Protein AF-A0A354B1R5-F1 (afdb_monomer)

Foldseek 3Di:
DDDDDDDDDDDDDDDDDDDDDDDPPPPPPDDDDLPQDDDQQQDDPCSVVVNVVSVVVHPAQDEADAQGKDKDHFDHQLDLWAFPSHFDDAFWKKKKAKFFWKDQQPDIDGLQAADDPVFQCQWLNRPGHFFHKWKDQPSDSPRIDGARRIDIDTHHNDQPPDDTRTITIYGRHHPPRSNSIGADDVVRGDDMMMMMHTHD

Structure (mmCIF, N/CA/C/O backbone):
data_AF-A0A354B1R5-F1
#
_entry.id   AF-A0A354B1R5-F1
#
loop_
_atom_site.group_PDB
_atom_site.id
_atom_site.type_symbol
_atom_site.label_atom_id
_atom_site.label_alt_id
_atom_site.label_comp_id
_atom_site.label_asym_id
_atom_site.label_entity_id
_atom_site.label_seq_id
_atom_site.pdbx_PDB_ins_code
_atom_site.Cartn_x
_atom_site.Cartn_y
_atom_site.Cartn_z
_atom_site.occupancy
_atom_site.B_iso_or_equiv
_atom_site.auth_seq_id
_atom_site.auth_comp_id
_atom_site.auth_asym_id
_atom_site.auth_atom_id
_atom_site.pdbx_PDB_model_num
ATOM 1 N N . MET A 1 1 ? 30.656 -43.384 37.352 1.00 45.44 1 MET A N 1
ATOM 2 C CA . MET A 1 1 ? 29.826 -43.384 36.129 1.00 45.44 1 MET A CA 1
ATOM 3 C C . MET A 1 1 ? 28.632 -44.281 36.407 1.00 45.44 1 MET A C 1
ATOM 5 O O . MET A 1 1 ? 28.817 -45.482 36.523 1.00 45.44 1 MET A O 1
ATOM 9 N N . ILE A 1 2 ? 27.465 -43.697 36.685 1.00 41.47 2 ILE A N 1
ATOM 10 C CA . ILE A 1 2 ? 26.268 -44.431 37.124 1.00 41.47 2 ILE A CA 1
ATOM 11 C C . ILE A 1 2 ? 25.322 -44.524 35.928 1.00 41.47 2 ILE A C 1
ATOM 13 O O . ILE A 1 2 ? 24.889 -43.501 35.404 1.00 41.47 2 ILE A O 1
ATOM 17 N N . ILE A 1 3 ? 25.058 -45.752 35.484 1.00 40.06 3 ILE A N 1
ATOM 18 C CA . ILE A 1 3 ? 24.098 -46.090 34.431 1.00 40.06 3 ILE A CA 1
ATOM 19 C C . ILE A 1 3 ? 22.800 -46.476 35.141 1.00 40.06 3 ILE A C 1
ATOM 21 O O . ILE A 1 3 ? 22.783 -47.448 35.893 1.00 40.06 3 ILE A O 1
ATOM 25 N N . ILE A 1 4 ? 21.731 -45.705 34.934 1.00 50.94 4 ILE A N 1
ATOM 26 C CA . ILE A 1 4 ? 20.397 -46.025 35.452 1.00 50.94 4 ILE A CA 1
ATOM 27 C C . ILE A 1 4 ? 19.612 -46.689 34.323 1.00 50.94 4 ILE A C 1
ATOM 29 O O . ILE A 1 4 ? 19.406 -46.103 33.263 1.00 50.94 4 ILE A O 1
ATOM 33 N N . ASN A 1 5 ? 19.215 -47.934 34.568 1.00 42.72 5 ASN A N 1
ATOM 34 C CA . ASN A 1 5 ? 18.453 -48.785 33.668 1.00 42.72 5 ASN A CA 1
ATOM 35 C C . ASN A 1 5 ? 16.981 -48.717 34.101 1.00 42.72 5 ASN A C 1
ATOM 37 O O . ASN A 1 5 ? 16.673 -49.078 35.236 1.00 42.72 5 ASN A O 1
ATOM 41 N N . VAL A 1 6 ? 16.082 -48.236 33.238 1.00 50.94 6 VAL A N 1
ATOM 42 C CA . VAL A 1 6 ? 14.635 -48.271 33.498 1.00 50.94 6 VAL A CA 1
ATOM 43 C C . VAL A 1 6 ? 13.899 -48.679 32.227 1.00 50.94 6 VAL A C 1
ATOM 45 O O . VAL A 1 6 ? 13.948 -47.991 31.212 1.00 50.94 6 VAL A O 1
ATOM 48 N N . ALA A 1 7 ? 13.194 -49.798 32.315 1.00 42.56 7 ALA A N 1
ATOM 49 C CA . ALA A 1 7 ? 12.131 -50.240 31.421 1.00 42.56 7 ALA A CA 1
ATOM 50 C C . ALA A 1 7 ? 11.204 -51.163 32.240 1.00 42.56 7 ALA A C 1
ATOM 52 O O . ALA A 1 7 ? 11.644 -51.654 33.283 1.00 42.56 7 ALA A O 1
ATOM 53 N N . PRO A 1 8 ? 10.000 -51.539 31.771 1.00 57.38 8 PRO A N 1
ATOM 54 C CA . PRO A 1 8 ? 9.093 -50.898 30.813 1.00 57.38 8 PRO A CA 1
ATOM 55 C C . PRO A 1 8 ? 7.672 -50.735 31.413 1.00 57.38 8 PRO A C 1
ATOM 57 O O . PRO A 1 8 ? 7.362 -51.285 32.466 1.00 57.38 8 PRO A O 1
ATOM 60 N N . SER A 1 9 ? 6.755 -50.052 30.723 1.00 51.62 9 SER A N 1
ATOM 61 C CA . SER A 1 9 ? 5.325 -50.333 30.916 1.00 51.62 9 SER A CA 1
ATOM 62 C C . SER A 1 9 ? 4.540 -50.105 29.630 1.00 51.62 9 SER A C 1
ATOM 64 O O . SER A 1 9 ? 4.574 -49.029 29.036 1.00 51.62 9 SER A O 1
ATOM 66 N N . ILE A 1 10 ? 3.882 -51.177 29.198 1.00 48.03 10 ILE A N 1
ATOM 67 C CA . ILE A 1 10 ? 2.995 -51.277 28.043 1.00 48.03 10 ILE A CA 1
ATOM 68 C C . ILE A 1 10 ? 1.573 -51.033 28.550 1.00 48.03 10 ILE A C 1
ATOM 70 O O . ILE A 1 10 ? 1.133 -51.708 29.478 1.00 48.03 10 ILE A O 1
ATOM 74 N N . ALA A 1 11 ? 0.831 -50.146 27.891 1.00 51.12 11 ALA A N 1
ATOM 75 C CA . ALA A 1 11 ? -0.625 -50.119 27.965 1.00 51.12 11 ALA A CA 1
ATOM 76 C C . ALA A 1 11 ? -1.198 -50.012 26.547 1.00 51.12 11 ALA A C 1
ATOM 78 O O . ALA A 1 11 ? -0.839 -49.123 25.776 1.00 51.12 11 ALA A O 1
ATOM 79 N N . MET A 1 12 ? -2.053 -50.976 26.207 1.00 49.88 12 MET A N 1
ATOM 80 C CA . MET A 1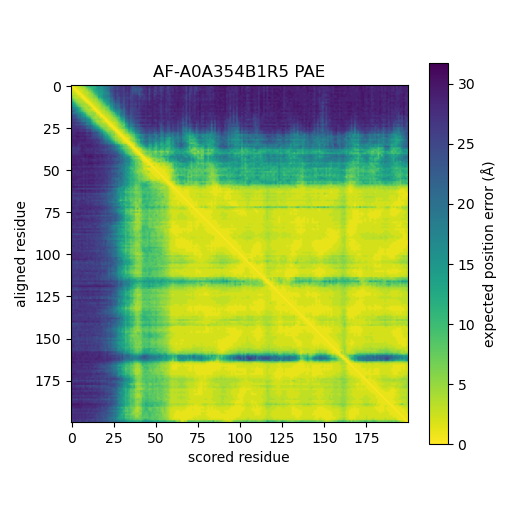 12 ? -2.853 -51.019 24.987 1.00 49.88 12 MET A CA 1
ATOM 81 C C . MET A 1 12 ? -4.150 -50.204 25.127 1.00 49.88 12 MET A C 1
ATOM 83 O O . MET A 1 12 ? -4.648 -50.017 26.233 1.00 49.88 12 MET A O 1
ATOM 87 N N . ALA A 1 13 ? -4.733 -49.918 23.954 1.00 39.00 13 ALA A N 1
ATOM 88 C CA . ALA A 1 13 ? -6.162 -49.765 23.636 1.00 39.00 13 ALA A CA 1
ATOM 89 C C . ALA A 1 13 ? -6.708 -48.336 23.446 1.00 39.00 13 ALA A C 1
ATOM 91 O O . ALA A 1 13 ? -6.900 -47.589 24.397 1.00 39.00 13 ALA A O 1
ATOM 92 N N . ALA A 1 14 ? -7.046 -48.007 22.190 1.00 45.31 14 ALA A N 1
ATOM 93 C CA . ALA A 1 14 ? -8.423 -47.872 21.670 1.00 45.31 14 ALA A CA 1
ATOM 94 C C . ALA A 1 14 ? -8.433 -47.025 20.371 1.00 45.31 14 ALA A C 1
ATOM 96 O O . ALA A 1 14 ? -7.665 -46.067 20.270 1.00 45.31 14 ALA A O 1
ATOM 97 N N . PRO A 1 15 ? -9.289 -47.330 19.375 1.00 54.75 15 PRO A N 1
ATOM 98 C CA . PRO A 1 15 ? -9.432 -46.517 18.174 1.00 54.75 15 PRO A CA 1
ATOM 99 C C . PRO A 1 15 ? -10.472 -45.412 18.400 1.00 54.75 15 PRO A C 1
ATOM 101 O O . PRO A 1 15 ? -11.592 -45.682 18.831 1.00 54.75 15 PRO A O 1
ATOM 104 N N . LEU A 1 16 ? -10.130 -44.171 18.059 1.00 43.41 16 LEU A N 1
ATOM 105 C CA . LEU A 1 16 ? -11.082 -43.063 17.996 1.00 43.41 16 LEU A CA 1
ATOM 106 C C . LEU A 1 16 ? -11.322 -42.691 16.532 1.00 43.41 16 LEU A C 1
ATOM 108 O O . LEU A 1 16 ? -10.512 -42.027 15.892 1.00 43.41 16 LEU A O 1
ATOM 112 N N . SER A 1 17 ? -12.465 -43.145 16.015 1.00 49.03 17 SER A N 1
ATOM 113 C CA . SER A 1 17 ? -13.153 -42.480 14.909 1.00 49.03 17 SER A CA 1
ATOM 114 C C . SER A 1 17 ? -13.728 -41.162 15.418 1.00 49.03 17 SER A C 1
ATOM 116 O O . SER A 1 17 ? -14.499 -41.164 16.376 1.00 49.03 17 SER A O 1
ATOM 118 N N . ALA A 1 18 ? -13.404 -40.052 14.758 1.00 42.25 18 ALA A N 1
ATOM 119 C CA . ALA A 1 18 ? -14.118 -38.792 14.922 1.00 42.25 18 ALA A CA 1
ATOM 120 C C . ALA A 1 18 ? -14.108 -37.994 13.608 1.00 42.25 18 ALA A C 1
ATOM 122 O O . ALA A 1 18 ? -13.115 -37.388 13.224 1.00 42.25 18 ALA A O 1
ATOM 123 N N . MET A 1 19 ? -15.249 -38.080 12.926 1.00 39.03 19 MET A N 1
ATOM 124 C CA . MET A 1 19 ? -15.981 -37.010 12.240 1.00 39.03 19 MET A CA 1
ATOM 125 C C . MET A 1 19 ? -15.195 -35.987 11.406 1.00 39.03 19 MET A C 1
ATOM 127 O O . MET A 1 19 ? -14.646 -35.011 11.910 1.00 39.03 19 MET A O 1
ATOM 131 N N . ALA A 1 20 ? -15.300 -36.149 10.085 1.00 43.88 20 ALA A N 1
ATOM 132 C CA . ALA A 1 20 ? -15.140 -35.064 9.129 1.00 43.88 20 ALA A CA 1
ATOM 133 C C . ALA A 1 20 ? -16.302 -34.064 9.286 1.00 43.88 20 ALA A C 1
ATOM 135 O O . ALA A 1 20 ? -17.468 -34.428 9.122 1.00 43.88 20 ALA A O 1
ATOM 136 N N . ALA A 1 21 ? -15.981 -32.811 9.599 1.00 45.28 21 ALA A N 1
ATOM 137 C CA . ALA A 1 21 ? -16.915 -31.695 9.508 1.00 45.28 21 ALA A CA 1
ATOM 138 C C . ALA A 1 21 ? -16.978 -31.183 8.055 1.00 45.28 21 ALA A C 1
ATOM 140 O O . ALA A 1 21 ? -15.933 -31.090 7.404 1.00 45.28 21 ALA A O 1
ATOM 141 N N . PRO A 1 22 ? -18.159 -30.819 7.527 1.00 46.53 22 PRO A N 1
ATOM 142 C CA . PRO A 1 22 ? -18.253 -30.154 6.238 1.00 46.53 22 PRO A CA 1
ATOM 143 C C . PRO A 1 22 ? -17.828 -28.687 6.378 1.00 46.53 22 PRO A C 1
ATOM 145 O O . PRO A 1 22 ? -18.405 -27.926 7.154 1.00 46.53 22 PRO A O 1
ATOM 148 N N . LEU A 1 23 ? -16.820 -28.287 5.600 1.00 41.41 23 LEU A N 1
ATOM 149 C CA . LEU A 1 23 ? -16.524 -26.886 5.313 1.00 41.41 23 LEU A CA 1
ATOM 150 C C . LEU A 1 23 ? -17.708 -26.306 4.528 1.00 41.41 23 LEU A C 1
ATOM 152 O O . LEU A 1 23 ? -17.870 -26.590 3.343 1.00 41.41 23 LEU A O 1
ATOM 156 N N . SER A 1 24 ? -18.551 -25.516 5.195 1.00 43.94 24 SER A N 1
ATOM 157 C CA . SER A 1 24 ? -19.529 -24.666 4.518 1.00 43.94 24 SER A CA 1
ATOM 158 C C . SER A 1 24 ? -18.799 -23.454 3.943 1.00 43.94 24 SER A C 1
ATOM 160 O O . SER A 1 24 ? -18.617 -22.435 4.610 1.00 43.94 24 SER A O 1
ATOM 162 N N . ASP A 1 25 ? -18.344 -23.598 2.706 1.00 48.91 25 ASP A N 1
ATOM 163 C CA . ASP A 1 25 ? -17.930 -22.482 1.874 1.00 48.91 25 ASP A CA 1
ATOM 164 C C . ASP A 1 25 ? -19.188 -21.772 1.359 1.00 48.91 25 ASP A C 1
ATOM 166 O O . ASP A 1 25 ? -19.872 -22.234 0.448 1.00 48.91 25 ASP A O 1
ATOM 170 N N . SER A 1 26 ? -19.549 -20.673 2.015 1.00 43.91 26 SER A N 1
ATOM 171 C CA . SER A 1 26 ? -20.500 -19.705 1.473 1.00 43.91 26 SER A CA 1
ATOM 172 C C . SER A 1 26 ? -19.845 -18.329 1.431 1.00 43.91 26 SER A C 1
ATOM 174 O O . SER A 1 26 ? -20.380 -17.349 1.957 1.00 43.91 26 SER A O 1
ATOM 176 N N . GLY A 1 27 ? -18.656 -18.257 0.829 1.00 38.34 27 GLY A N 1
ATOM 177 C CA . GLY A 1 27 ? -18.135 -17.010 0.291 1.00 38.34 27 GLY A CA 1
ATOM 178 C C . GLY A 1 27 ? -19.037 -16.561 -0.854 1.00 38.34 27 GLY A C 1
ATOM 179 O O . GLY A 1 27 ? -18.946 -17.064 -1.969 1.00 38.34 27 GLY A O 1
ATOM 180 N N . GLN A 1 28 ? -19.959 -15.638 -0.579 1.00 40.72 28 GLN A N 1
ATOM 181 C CA . GLN A 1 28 ? -20.645 -14.909 -1.640 1.00 40.72 28 GLN A CA 1
ATOM 182 C C . GLN A 1 28 ? -19.611 -14.049 -2.373 1.00 40.72 28 GLN A C 1
ATOM 184 O O . GLN A 1 28 ? -19.355 -12.908 -1.986 1.00 40.72 28 GLN A O 1
ATOM 189 N N . ASP A 1 29 ? -19.040 -14.598 -3.443 1.00 43.00 29 ASP A N 1
ATOM 190 C CA . ASP A 1 29 ? -18.332 -13.845 -4.471 1.00 43.00 29 ASP A CA 1
ATOM 191 C C . ASP A 1 29 ? -19.332 -12.897 -5.140 1.00 43.00 29 ASP A C 1
ATOM 193 O O . ASP A 1 29 ? -19.993 -13.219 -6.131 1.00 43.00 29 ASP A O 1
ATOM 197 N N . LYS A 1 30 ? -19.499 -11.699 -4.569 1.00 45.28 30 LYS A N 1
ATOM 198 C CA . LYS A 1 30 ? -20.157 -10.619 -5.297 1.00 45.28 30 LYS A CA 1
ATOM 199 C C . LYS A 1 30 ? -19.267 -10.248 -6.486 1.00 45.28 30 LYS A C 1
ATOM 201 O O . LYS A 1 30 ? -18.071 -10.018 -6.289 1.00 45.28 30 LYS A O 1
ATOM 206 N N . PRO A 1 31 ? -19.825 -10.160 -7.704 1.00 42.38 31 PRO A N 1
ATOM 207 C CA . PRO A 1 31 ? -19.062 -9.763 -8.872 1.00 42.38 31 PRO A CA 1
ATOM 208 C C . PRO A 1 31 ? -18.449 -8.382 -8.640 1.00 42.38 31 PRO A C 1
ATOM 210 O O . PRO A 1 31 ? -19.121 -7.440 -8.218 1.00 42.38 31 PRO A O 1
ATOM 213 N N . PHE A 1 32 ? -17.145 -8.303 -8.892 1.00 44.69 32 PHE A N 1
ATOM 214 C CA . PHE A 1 32 ? -16.361 -7.078 -8.899 1.00 44.69 32 PHE A CA 1
ATOM 215 C C . PHE A 1 32 ? -17.057 -6.020 -9.768 1.00 44.69 32 PHE A C 1
ATOM 217 O O . PHE A 1 32 ? -17.241 -6.243 -10.963 1.00 44.69 32 PHE A O 1
ATOM 224 N N . ASP A 1 33 ? -17.431 -4.882 -9.175 1.00 45.53 33 ASP A N 1
ATOM 225 C CA . ASP A 1 33 ? -17.891 -3.707 -9.917 1.00 45.53 33 ASP A CA 1
ATOM 226 C C . ASP A 1 33 ? -16.660 -2.987 -10.509 1.00 45.53 33 ASP A C 1
ATOM 228 O O . ASP A 1 33 ? -15.847 -2.437 -9.757 1.00 45.53 33 ASP A O 1
ATOM 232 N N . PRO A 1 34 ? -16.475 -2.986 -11.843 1.00 45.94 34 PRO A N 1
ATOM 233 C CA . PRO A 1 34 ? -15.329 -2.354 -12.488 1.00 45.94 34 PRO A CA 1
ATOM 234 C C . PRO A 1 34 ? -15.353 -0.816 -12.447 1.00 45.94 34 PRO A C 1
ATOM 236 O O . PRO A 1 34 ? -14.405 -0.197 -12.930 1.00 45.94 34 PRO A O 1
ATOM 239 N N . GLY A 1 35 ? -16.388 -0.186 -11.879 1.00 40.16 35 GLY A N 1
ATOM 240 C CA . GLY A 1 35 ? -16.595 1.264 -11.914 1.00 40.16 35 GLY A CA 1
ATOM 241 C C . GLY A 1 35 ? -15.617 2.130 -11.106 1.00 40.16 35 GLY A C 1
ATOM 242 O O . GLY A 1 35 ? -15.561 3.338 -11.331 1.00 40.16 35 GLY A O 1
ATOM 243 N N . GLN A 1 36 ? -14.813 1.573 -10.191 1.00 50.47 36 GLN A N 1
ATOM 244 C CA . GLN A 1 36 ? -13.814 2.342 -9.427 1.00 50.47 36 GLN A CA 1
ATOM 245 C C . GLN A 1 36 ? -12.413 2.208 -10.034 1.00 50.47 36 GLN A C 1
ATOM 247 O O . GLN A 1 36 ? -11.552 1.473 -9.547 1.00 50.47 36 GLN A O 1
ATOM 252 N N . VAL A 1 37 ? -12.175 2.945 -11.119 1.00 50.47 37 VAL A N 1
ATOM 253 C CA . VAL A 1 37 ? -10.878 2.971 -11.803 1.00 50.47 37 VAL A CA 1
ATOM 254 C C . VAL A 1 37 ? -10.002 4.064 -11.190 1.00 50.47 37 VAL A C 1
ATOM 256 O O . VAL A 1 37 ? -10.147 5.245 -11.489 1.00 50.47 37 VAL A O 1
ATOM 259 N N . GLY A 1 38 ? -9.062 3.673 -10.326 1.00 55.47 38 GLY A N 1
ATOM 260 C CA . GLY A 1 38 ? -7.853 4.478 -10.150 1.00 55.47 38 GLY A CA 1
ATOM 261 C C . GLY A 1 38 ? -7.105 4.476 -11.482 1.00 55.47 38 GLY A C 1
ATOM 262 O O . GLY A 1 38 ? -6.931 3.412 -12.064 1.00 55.47 38 GLY A O 1
ATOM 263 N N . VAL A 1 39 ? -6.724 5.637 -12.009 1.00 60.66 39 VAL A N 1
ATOM 264 C CA . VAL A 1 39 ? -5.953 5.720 -13.259 1.00 60.66 39 VAL A CA 1
ATOM 265 C C . VAL A 1 39 ? -4.499 5.988 -12.885 1.00 60.66 39 VAL A C 1
ATOM 267 O O . VAL A 1 39 ? -4.182 7.088 -12.430 1.00 60.66 39 VAL A O 1
ATOM 270 N N . CYS A 1 40 ? -3.596 5.017 -13.066 1.00 68.44 40 CYS A N 1
ATOM 271 C CA . CYS A 1 40 ? -2.164 5.323 -13.003 1.00 68.44 40 CYS A CA 1
ATOM 272 C C . CYS A 1 40 ? -1.713 5.878 -14.347 1.00 68.44 40 CYS A C 1
ATOM 274 O O . CYS A 1 40 ? -1.693 5.191 -15.371 1.00 68.44 40 CYS A O 1
ATOM 276 N N . ILE A 1 41 ? -1.321 7.145 -14.347 1.00 64.81 41 ILE A N 1
ATOM 277 C CA . ILE A 1 41 ? -0.878 7.808 -15.566 1.00 64.81 41 ILE A CA 1
ATOM 278 C C . ILE A 1 41 ? 0.610 7.544 -15.745 1.00 64.81 41 ILE A C 1
ATOM 280 O O . ILE A 1 41 ? 1.454 7.967 -14.951 1.00 64.81 41 ILE A O 1
ATOM 284 N N . GLN A 1 42 ? 0.944 6.824 -16.814 1.00 63.38 42 GLN A N 1
ATOM 285 C CA . GLN A 1 42 ? 2.331 6.670 -17.227 1.00 63.38 42 GLN A CA 1
ATOM 286 C C . GLN A 1 42 ? 2.854 8.02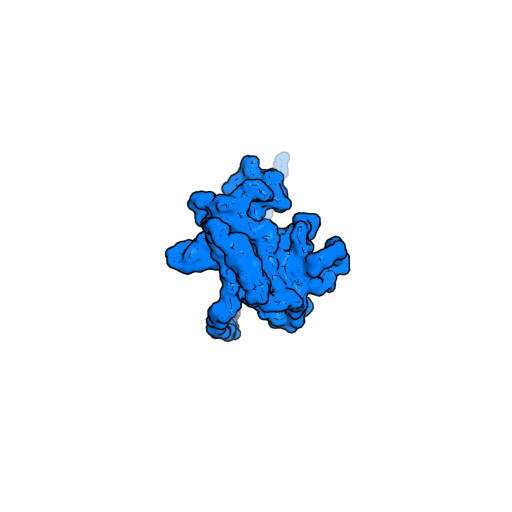1 -17.739 1.00 63.38 42 GLN A C 1
ATOM 288 O O . GLN A 1 42 ? 2.145 8.786 -18.385 1.00 63.38 42 GLN A O 1
ATOM 293 N N . SER A 1 43 ? 4.098 8.346 -17.395 1.00 52.47 43 SER A N 1
ATOM 294 C CA . SER A 1 43 ? 4.714 9.650 -17.673 1.00 52.47 43 SER A CA 1
ATOM 295 C C . SER A 1 43 ? 4.727 9.953 -19.170 1.00 52.47 43 SER A C 1
ATOM 297 O O . SER A 1 43 ? 5.253 9.161 -19.949 1.00 52.47 43 SER A O 1
ATOM 299 N N . GLY A 1 44 ? 4.241 11.138 -19.515 1.00 59.50 44 GLY A N 1
ATOM 300 C CA . GLY A 1 44 ? 4.333 11.815 -20.803 1.00 59.50 44 GLY A CA 1
ATOM 301 C C . GLY A 1 44 ? 4.238 13.330 -20.564 1.00 59.50 44 GLY A C 1
ATOM 302 O O . GLY A 1 44 ? 3.998 13.734 -19.421 1.00 59.50 44 GLY A O 1
ATOM 303 N N . PRO A 1 45 ? 4.424 14.175 -21.592 1.00 58.06 45 PRO A N 1
ATOM 304 C CA . PRO A 1 45 ? 4.384 15.637 -21.451 1.00 58.06 45 PRO A CA 1
ATOM 305 C C . PRO A 1 45 ? 3.083 16.156 -20.806 1.00 58.06 45 PRO A C 1
ATOM 307 O O . PRO A 1 45 ? 3.103 17.180 -20.129 1.00 58.06 45 PRO A O 1
ATOM 310 N N . ASP A 1 46 ? 1.986 15.398 -20.910 1.00 69.12 46 ASP A N 1
ATOM 311 C CA . ASP A 1 46 ? 0.677 15.740 -20.337 1.00 69.12 46 ASP A CA 1
ATOM 312 C C . ASP A 1 46 ? 0.347 15.040 -19.008 1.00 69.12 46 ASP A C 1
ATOM 314 O O . ASP A 1 46 ? -0.741 15.229 -18.458 1.00 69.12 46 ASP A O 1
ATOM 318 N N . ALA A 1 47 ? 1.269 14.246 -18.451 1.00 63.84 47 ALA A N 1
ATOM 319 C CA . ALA A 1 47 ? 0.983 13.412 -17.281 1.00 63.84 47 ALA A CA 1
ATOM 320 C C . ALA A 1 47 ? 0.526 14.223 -16.062 1.00 63.84 47 ALA A C 1
ATOM 322 O O . ALA A 1 47 ? -0.379 13.790 -15.357 1.00 63.84 47 ALA A O 1
ATOM 323 N N . GLY A 1 48 ? 1.081 15.421 -15.846 1.00 64.12 48 GLY A N 1
ATOM 324 C CA . GLY A 1 48 ? 0.664 16.294 -14.744 1.00 64.12 48 GLY A CA 1
ATOM 325 C C . GLY A 1 48 ? -0.791 16.763 -14.861 1.00 64.12 48 GLY A C 1
ATOM 326 O O . GLY A 1 48 ? -1.529 16.732 -13.879 1.00 64.12 48 GLY A O 1
ATOM 327 N N . LYS A 1 49 ? -1.237 17.135 -16.069 1.00 68.88 49 LYS A N 1
ATOM 328 C CA . LYS A 1 49 ? -2.620 17.584 -16.315 1.00 68.88 49 LYS A CA 1
ATOM 329 C C . LYS A 1 49 ? -3.616 16.437 -16.180 1.00 68.88 49 LYS A C 1
ATOM 331 O O . LYS A 1 49 ? -4.683 16.615 -15.598 1.00 68.88 49 LYS A O 1
ATOM 336 N N . LEU A 1 50 ? -3.254 15.263 -16.693 1.00 67.62 50 LEU A N 1
ATOM 337 C CA . LEU A 1 50 ? -4.073 14.063 -16.563 1.00 67.62 50 LEU A CA 1
ATOM 338 C C . LEU A 1 50 ? -4.180 13.627 -15.097 1.00 67.62 50 LEU A C 1
ATOM 340 O O . LEU A 1 50 ? -5.259 13.227 -14.673 1.00 67.62 50 LEU A O 1
ATOM 344 N N . LEU A 1 51 ? -3.099 13.738 -14.313 1.00 65.31 51 LEU A N 1
ATOM 345 C CA . LEU A 1 51 ? -3.097 13.340 -12.902 1.00 65.31 51 LEU A CA 1
ATOM 346 C C . LEU A 1 51 ? -4.020 14.245 -12.093 1.00 65.31 51 LEU A C 1
ATOM 348 O O . LEU A 1 51 ? -4.788 13.768 -11.263 1.00 65.31 51 LEU A O 1
ATOM 352 N N . GLU A 1 52 ? -3.997 15.541 -12.390 1.00 68.44 52 GLU A N 1
ATOM 353 C CA . GLU A 1 52 ? -4.890 16.514 -11.774 1.00 68.44 52 GLU A CA 1
ATOM 354 C C . GLU A 1 52 ? -6.359 16.277 -12.164 1.00 68.44 52 GLU A C 1
ATOM 356 O O . GLU A 1 52 ? -7.250 16.322 -11.316 1.00 68.44 52 GLU A O 1
ATOM 361 N N . ALA A 1 53 ? -6.631 15.955 -13.433 1.00 71.06 53 ALA A N 1
ATOM 362 C CA . ALA A 1 53 ? -7.975 15.607 -13.892 1.00 71.06 53 ALA A CA 1
ATOM 363 C C . ALA A 1 53 ? -8.490 14.303 -13.253 1.00 71.06 53 ALA A C 1
ATOM 365 O O . ALA A 1 53 ? -9.629 14.257 -12.791 1.00 71.06 53 ALA A O 1
ATOM 366 N N . ALA A 1 54 ? -7.646 13.273 -13.159 1.00 67.81 54 ALA A N 1
ATOM 367 C CA . ALA A 1 54 ? -7.975 12.013 -12.497 1.00 67.81 54 ALA A CA 1
ATOM 368 C C . ALA A 1 54 ? -8.211 12.214 -10.992 1.00 67.81 54 ALA A C 1
ATOM 370 O O . ALA A 1 54 ? -9.162 11.668 -10.439 1.00 67.81 54 ALA A O 1
ATOM 371 N N . ARG A 1 55 ? -7.414 13.066 -10.330 1.00 67.88 55 ARG A N 1
ATOM 372 C CA . ARG A 1 55 ? -7.629 13.444 -8.923 1.00 67.88 55 ARG A CA 1
ATOM 373 C C . ARG A 1 55 ? -8.972 14.129 -8.700 1.00 67.88 55 ARG A C 1
ATOM 375 O O . ARG A 1 55 ? -9.614 13.854 -7.694 1.00 67.88 55 ARG A O 1
ATOM 382 N N . LYS A 1 56 ? -9.433 14.965 -9.636 1.00 69.25 56 LYS A N 1
ATOM 383 C CA . LYS A 1 56 ? -10.777 15.570 -9.575 1.00 69.25 56 LYS A CA 1
ATOM 384 C C . LYS A 1 56 ? -11.910 14.553 -9.726 1.00 69.25 56 LYS A C 1
ATOM 386 O O . LYS A 1 56 ? -13.014 14.825 -9.271 1.00 69.25 56 LYS A O 1
ATOM 391 N N . GLN A 1 57 ? -11.647 13.414 -10.362 1.00 70.00 57 GLN A N 1
ATOM 392 C CA . GLN A 1 57 ? -12.612 12.323 -10.508 1.00 70.00 57 GLN A CA 1
ATOM 393 C C . GLN A 1 57 ? -12.557 11.318 -9.355 1.00 70.00 57 GLN A C 1
ATOM 395 O O . GLN A 1 57 ? -13.456 10.483 -9.245 1.00 70.00 57 GLN A O 1
ATOM 400 N N . LEU A 1 58 ? -11.540 11.386 -8.483 1.00 68.25 58 LEU A N 1
ATOM 401 C CA . LEU A 1 58 ? -11.513 10.528 -7.311 1.00 68.25 58 LEU A CA 1
ATOM 402 C C . LEU A 1 58 ? -12.713 10.876 -6.419 1.00 68.25 58 LEU A C 1
ATOM 404 O O . LEU A 1 58 ? -12.908 12.046 -6.078 1.00 68.25 58 LEU A O 1
ATOM 408 N N . PRO A 1 59 ? -13.514 9.881 -6.008 1.00 77.25 59 PRO A N 1
ATOM 409 C CA . PRO A 1 59 ? -14.544 10.088 -4.998 1.00 77.25 59 PRO A CA 1
ATOM 410 C C . PRO A 1 59 ? -13.966 10.796 -3.772 1.00 77.25 59 PRO A C 1
ATOM 412 O O . PRO A 1 59 ? -12.867 10.463 -3.315 1.00 77.25 59 PRO A O 1
ATOM 415 N N . SER A 1 60 ? -14.731 11.742 -3.227 1.00 86.81 60 SER A N 1
ATOM 416 C CA . SER A 1 60 ? -14.362 12.487 -2.026 1.00 86.81 60 SER A CA 1
ATOM 417 C C . SER A 1 60 ? -13.913 11.550 -0.906 1.00 86.81 60 SER A C 1
ATOM 419 O O . SER A 1 60 ? -14.506 10.489 -0.679 1.00 86.81 60 SER A O 1
ATOM 421 N N . ALA A 1 61 ? -12.852 11.953 -0.20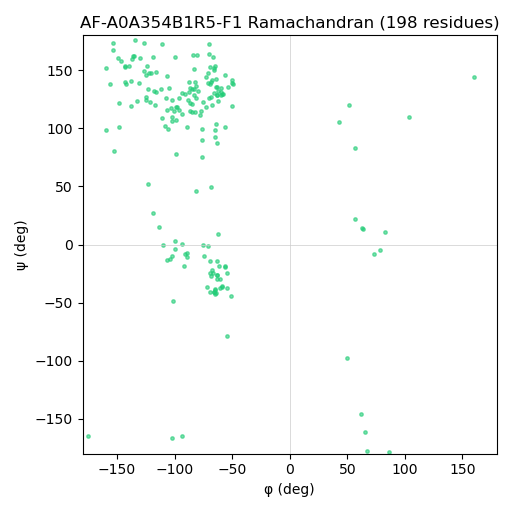7 1.00 91.50 61 ALA A N 1
ATOM 422 C CA . ALA A 1 61 ? -12.361 11.213 0.940 1.00 91.50 61 ALA A CA 1
ATOM 423 C C . ALA A 1 61 ? -13.453 11.117 2.015 1.00 91.50 61 ALA A C 1
ATOM 425 O O . ALA A 1 61 ? -14.069 12.127 2.359 1.00 91.50 61 ALA A O 1
ATOM 426 N N . ARG A 1 62 ? -13.694 9.910 2.534 1.00 95.31 62 ARG A N 1
ATOM 427 C CA . ARG A 1 62 ? -14.669 9.665 3.604 1.00 95.31 62 ARG A CA 1
ATOM 428 C C . ARG A 1 62 ? -14.229 8.537 4.520 1.00 95.31 62 ARG A C 1
ATOM 430 O O . ARG A 1 62 ? -13.448 7.676 4.118 1.00 95.31 62 ARG A O 1
ATOM 437 N N . GLU A 1 63 ? -14.763 8.532 5.731 1.00 96.69 63 GLU A N 1
ATOM 438 C CA . GLU A 1 63 ? -14.615 7.398 6.638 1.00 96.69 63 GLU A CA 1
ATOM 439 C C . GLU A 1 63 ? -15.441 6.205 6.137 1.00 96.69 63 GLU A C 1
ATOM 441 O O . GLU A 1 63 ? -16.494 6.369 5.509 1.00 96.69 63 GLU A O 1
ATOM 446 N N . LEU A 1 64 ? -14.939 5.001 6.406 1.00 97.06 64 LEU A N 1
ATOM 447 C CA . LEU A 1 64 ? -15.692 3.762 6.222 1.00 97.06 64 LEU A CA 1
ATOM 448 C C . LEU A 1 64 ? -16.496 3.476 7.493 1.00 97.06 64 LEU A C 1
ATOM 450 O O . LEU A 1 64 ? -15.978 3.656 8.596 1.00 97.06 64 LEU A O 1
ATOM 454 N N . GLY A 1 65 ? -17.735 3.014 7.360 1.00 97.62 65 GLY A N 1
ATOM 455 C CA . GLY A 1 65 ? -18.492 2.416 8.459 1.00 97.62 65 GLY A CA 1
ATOM 456 C C . GLY A 1 65 ? -17.880 1.087 8.913 1.00 97.62 65 GLY A C 1
ATOM 457 O O . GLY A 1 65 ? -17.092 0.471 8.201 1.00 97.62 65 GLY A O 1
ATOM 458 N N . VAL A 1 66 ? -18.223 0.623 10.114 1.00 97.94 66 VAL A N 1
ATOM 459 C CA . VAL A 1 66 ? -17.822 -0.719 10.572 1.00 97.94 66 VAL A CA 1
ATOM 460 C C . VAL A 1 66 ? -18.434 -1.783 9.654 1.00 97.94 66 VAL A C 1
ATOM 462 O O . VAL A 1 66 ? -19.621 -1.725 9.346 1.00 97.94 66 VAL A O 1
ATOM 465 N N . GLY A 1 67 ? -17.619 -2.742 9.209 1.00 97.50 67 GLY A N 1
ATOM 466 C CA . GLY A 1 67 ? -18.007 -3.767 8.235 1.00 97.50 67 GLY A CA 1
ATOM 467 C C . GLY A 1 67 ? -18.020 -3.274 6.785 1.00 97.50 67 GLY A C 1
ATOM 468 O O . GLY A 1 67 ? -18.215 -4.070 5.867 1.00 97.50 67 GLY A O 1
ATOM 469 N N . GLU A 1 68 ? -17.791 -1.980 6.556 1.00 97.69 68 GLU A N 1
ATOM 470 C CA . GLU A 1 68 ? -17.712 -1.419 5.217 1.00 97.69 68 GLU A CA 1
ATOM 471 C C . GLU A 1 68 ? -16.325 -1.643 4.614 1.00 97.69 68 GLU A C 1
ATOM 473 O O . GLU A 1 68 ? -15.292 -1.425 5.257 1.00 97.69 68 GLU A O 1
ATOM 478 N N . TRP A 1 69 ? -16.316 -2.039 3.343 1.00 96.69 69 TRP A N 1
ATOM 479 C CA . TRP A 1 69 ? -15.110 -2.217 2.555 1.00 96.69 69 TRP A CA 1
ATOM 480 C C . TRP A 1 69 ? -15.086 -1.294 1.340 1.00 96.69 69 TRP A C 1
ATOM 482 O O . TRP A 1 69 ? -16.108 -0.774 0.889 1.00 96.69 69 TRP A O 1
ATOM 492 N N . ARG A 1 70 ? -13.887 -1.101 0.798 1.00 96.00 70 ARG A N 1
ATOM 493 C CA . ARG A 1 70 ? -13.632 -0.298 -0.389 1.00 96.00 70 ARG A CA 1
ATOM 494 C C . ARG A 1 70 ? -12.562 -0.937 -1.258 1.00 96.00 70 ARG A C 1
ATOM 496 O O . ARG A 1 70 ? -11.528 -1.359 -0.743 1.00 96.00 70 ARG A O 1
ATOM 503 N N . VAL A 1 71 ? -12.785 -0.927 -2.571 1.00 95.44 71 VAL A N 1
ATOM 504 C CA . VAL A 1 71 ? -11.771 -1.294 -3.566 1.00 95.44 71 VAL A CA 1
ATOM 505 C C . VAL A 1 71 ? -11.011 -0.053 -3.997 1.00 95.44 71 VAL A C 1
ATOM 507 O O . VAL A 1 71 ? -11.579 0.954 -4.410 1.00 95.44 71 VAL A O 1
ATOM 510 N N . ILE A 1 72 ? -9.697 -0.155 -3.949 1.00 94.25 72 ILE A N 1
ATOM 511 C CA . ILE A 1 72 ? -8.768 0.745 -4.604 1.00 94.25 72 ILE A CA 1
ATOM 512 C C . ILE A 1 72 ? -8.335 0.056 -5.895 1.00 94.25 72 ILE A C 1
ATOM 514 O O . ILE A 1 72 ? -7.611 -0.941 -5.854 1.00 94.25 72 ILE A O 1
ATOM 518 N N . GLY A 1 73 ? -8.831 0.568 -7.026 1.00 87.44 73 GLY A N 1
ATOM 519 C CA . GLY A 1 73 ? -8.656 -0.027 -8.351 1.00 87.44 73 GLY A CA 1
ATOM 520 C C . GLY A 1 73 ? -7.192 -0.265 -8.715 1.00 87.44 73 GLY A C 1
ATOM 521 O O . GLY A 1 73 ? -6.722 -1.390 -8.633 1.00 87.44 73 GLY A O 1
ATOM 522 N N . GLU A 1 74 ? -6.469 0.775 -9.126 1.00 93.88 74 GLU A N 1
ATOM 523 C CA . GLU A 1 74 ? -5.041 0.692 -9.446 1.00 93.88 74 GLU A CA 1
ATOM 524 C C . GLU A 1 74 ? -4.234 1.583 -8.503 1.00 93.88 74 GLU A C 1
ATOM 526 O O . GLU A 1 74 ? -4.410 2.801 -8.484 1.00 93.88 74 GLU A O 1
ATOM 531 N N . VAL A 1 75 ? -3.312 0.976 -7.754 1.00 94.75 75 VAL A N 1
ATOM 532 C CA . VAL A 1 75 ? -2.324 1.704 -6.952 1.00 94.75 75 VAL A CA 1
ATOM 533 C C . VAL A 1 75 ? -1.140 2.068 -7.840 1.00 94.75 75 VAL A C 1
ATOM 535 O O . VAL A 1 75 ? -0.405 1.193 -8.298 1.00 94.75 75 VAL A O 1
ATOM 538 N N . CYS A 1 76 ? -0.934 3.364 -8.072 1.00 95.06 76 CYS A N 1
ATOM 539 C CA . CYS A 1 76 ? 0.127 3.832 -8.958 1.00 95.06 76 CYS A CA 1
ATOM 540 C C . CYS A 1 76 ? 1.503 3.757 -8.266 1.00 95.06 76 CYS A C 1
ATOM 542 O O . CYS A 1 76 ? 1.750 4.515 -7.326 1.00 95.06 76 CYS A O 1
ATOM 544 N N . PRO A 1 77 ? 2.454 2.919 -8.729 1.00 96.06 77 PRO A N 1
ATOM 545 C CA . PRO A 1 77 ? 3.716 2.684 -8.017 1.00 96.06 77 PRO A CA 1
ATOM 546 C C . PRO A 1 77 ? 4.720 3.843 -8.144 1.00 96.06 77 PRO A C 1
ATOM 548 O O . PRO A 1 77 ? 5.820 3.788 -7.598 1.00 96.06 77 PRO A O 1
ATOM 551 N N . ARG A 1 78 ? 4.357 4.900 -8.877 1.00 95.62 78 ARG A N 1
ATOM 552 C CA . ARG A 1 78 ? 5.138 6.137 -9.019 1.00 95.62 78 ARG A CA 1
ATOM 553 C C . ARG A 1 78 ? 4.776 7.199 -7.991 1.00 95.62 78 ARG A C 1
ATOM 555 O O . ARG A 1 78 ? 5.556 8.120 -7.767 1.00 95.62 78 ARG A O 1
ATOM 562 N N . GLU A 1 79 ? 3.614 7.067 -7.363 1.00 94.56 79 GLU A N 1
ATOM 563 C CA . GLU A 1 79 ? 3.187 7.976 -6.314 1.00 94.56 79 GLU A CA 1
ATOM 564 C C . GLU A 1 79 ? 3.852 7.572 -5.000 1.00 94.56 79 GLU A C 1
ATOM 566 O O . GLU A 1 79 ? 3.744 6.436 -4.539 1.00 94.56 79 GLU A O 1
ATOM 571 N N . LYS A 1 80 ? 4.533 8.528 -4.362 1.00 95.81 80 LYS A N 1
ATOM 572 C CA . LYS A 1 80 ? 5.090 8.326 -3.016 1.00 95.81 80 LYS A CA 1
ATOM 573 C C . LYS A 1 80 ? 3.985 8.184 -1.969 1.00 95.81 80 LYS A C 1
ATOM 575 O O . LYS A 1 80 ? 4.221 7.654 -0.891 1.00 95.81 80 LYS A O 1
ATOM 580 N N . PHE A 1 81 ? 2.797 8.680 -2.264 1.00 94.88 81 PHE A N 1
ATOM 581 C CA . PHE A 1 81 ? 1.676 8.689 -1.346 1.00 94.88 81 PHE A CA 1
ATOM 582 C C . PHE A 1 81 ? 0.386 8.663 -2.166 1.00 94.88 81 PHE A C 1
ATOM 584 O O . PHE A 1 81 ? -0.211 9.701 -2.445 1.00 94.88 81 PHE A O 1
ATOM 591 N N . PHE A 1 82 ? 0.001 7.476 -2.633 1.00 95.00 82 PHE A N 1
ATOM 592 C CA . PHE A 1 82 ? -1.197 7.293 -3.444 1.00 95.00 82 PHE A CA 1
ATOM 593 C C . PHE A 1 82 ? -2.456 7.447 -2.568 1.00 95.00 82 PHE A C 1
ATOM 595 O O . PHE A 1 82 ? -2.617 6.663 -1.629 1.00 95.00 82 PHE A O 1
ATOM 602 N N . PRO A 1 83 ? -3.343 8.424 -2.840 1.00 93.69 83 PRO A N 1
ATOM 603 C CA . PRO A 1 83 ? -4.557 8.638 -2.054 1.00 93.69 83 PRO A CA 1
ATOM 604 C C . PRO A 1 83 ? -5.567 7.503 -2.258 1.00 93.69 83 PRO A C 1
ATOM 606 O O . PRO A 1 83 ? -5.785 7.047 -3.380 1.00 93.69 83 PRO A O 1
ATOM 609 N N . THR A 1 84 ? -6.203 7.050 -1.177 1.00 94.75 84 THR A N 1
ATOM 610 C CA . THR A 1 84 ? -7.242 5.999 -1.224 1.00 94.75 84 THR A CA 1
ATOM 611 C C . THR A 1 84 ? -8.659 6.553 -1.104 1.00 94.75 84 THR A C 1
ATOM 613 O O . THR A 1 84 ? -9.635 5.813 -1.254 1.00 94.75 84 THR A O 1
ATOM 616 N N . SER A 1 85 ? -8.790 7.841 -0.779 1.00 94.25 85 SER A N 1
ATOM 617 C CA . SER A 1 85 ? -10.029 8.485 -0.352 1.00 94.25 85 SER A CA 1
ATOM 618 C C . SER A 1 85 ? -10.680 7.817 0.875 1.00 94.25 85 SER A C 1
ATOM 620 O O . SER A 1 85 ? -11.884 7.975 1.097 1.00 94.25 85 SER A O 1
ATOM 622 N N . VAL A 1 86 ? -9.916 7.073 1.683 1.00 95.88 86 VAL A N 1
ATOM 623 C CA . VAL A 1 86 ? -10.358 6.522 2.974 1.00 95.88 86 VAL A CA 1
ATOM 624 C C . VAL A 1 86 ? -9.816 7.392 4.098 1.00 95.88 86 VAL A C 1
ATOM 626 O O . VAL A 1 86 ? -8.608 7.446 4.312 1.00 95.88 86 VAL A O 1
ATOM 629 N N . LEU A 1 87 ? -10.705 8.056 4.834 1.00 96.19 87 LEU A N 1
ATOM 630 C CA . LEU A 1 87 ? -10.347 8.739 6.075 1.00 96.19 87 LEU A CA 1
ATOM 631 C C . LEU A 1 87 ? -10.259 7.719 7.215 1.00 96.19 87 LEU A C 1
ATOM 633 O O . LEU A 1 87 ? -11.136 6.869 7.390 1.00 96.19 87 LEU A O 1
ATOM 637 N N . VAL A 1 88 ? -9.173 7.807 7.970 1.00 96.19 88 VAL A N 1
ATOM 638 C CA . VAL A 1 88 ? -8.855 6.946 9.102 1.00 96.19 88 VAL A CA 1
ATOM 639 C C . VAL A 1 88 ? -9.461 7.533 10.370 1.00 96.19 88 VAL A C 1
ATOM 641 O O . VAL A 1 88 ? -9.156 8.667 10.740 1.00 96.19 88 VAL A O 1
ATOM 644 N N . SER A 1 89 ? -10.269 6.736 11.067 1.00 95.88 89 SER A N 1
ATOM 645 C CA . SER A 1 89 ? -10.766 7.076 12.399 1.00 95.88 89 SER A CA 1
ATOM 646 C C . SER A 1 89 ? -9.723 6.657 13.454 1.00 95.88 89 SER A C 1
ATOM 648 O O . SER A 1 8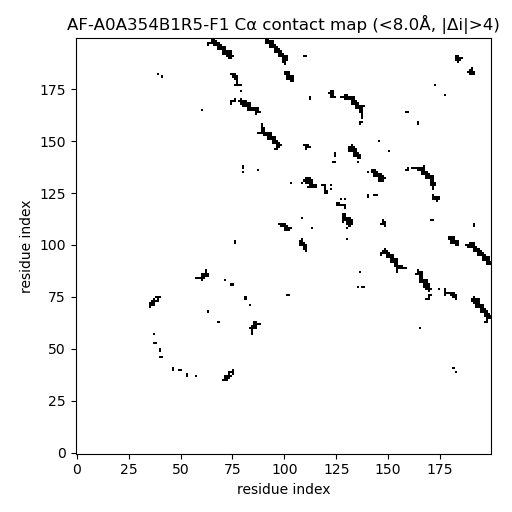9 ? -9.223 5.527 13.391 1.00 95.88 89 SER A O 1
ATOM 650 N N . PRO A 1 90 ? -9.391 7.508 14.442 1.00 95.69 90 PRO A N 1
ATOM 651 C CA . PRO A 1 90 ? -8.461 7.147 15.512 1.00 95.69 90 PRO A CA 1
ATOM 652 C C . PRO A 1 90 ? -8.862 5.855 16.234 1.00 95.69 90 PRO A C 1
ATOM 654 O O . PRO A 1 90 ? -10.031 5.650 16.559 1.00 95.69 90 PRO A O 1
ATOM 657 N N . GLY A 1 91 ? -7.893 4.972 16.481 1.00 96.62 91 GLY A N 1
ATOM 658 C CA . GLY A 1 91 ? -8.105 3.711 17.202 1.00 96.62 91 GLY A CA 1
ATOM 659 C C . GLY A 1 91 ? -8.849 2.607 16.439 1.00 96.62 91 GLY A C 1
ATOM 660 O O . GLY A 1 91 ? -8.896 1.480 16.945 1.00 96.62 91 GLY A O 1
ATOM 661 N N . ALA A 1 92 ? -9.399 2.895 15.253 1.00 98.00 92 ALA A N 1
ATOM 662 C CA . ALA A 1 92 ? -10.111 1.920 14.432 1.00 98.00 92 ALA A CA 1
ATOM 663 C C . ALA A 1 92 ? -9.166 0.864 13.841 1.00 98.00 92 ALA A C 1
ATOM 665 O O . ALA A 1 92 ? -7.983 1.117 13.601 1.00 98.00 92 ALA A O 1
ATOM 666 N N . THR A 1 93 ? -9.712 -0.322 13.582 1.00 98.56 93 THR A N 1
ATOM 667 C CA . THR A 1 93 ? -8.980 -1.438 12.980 1.00 98.56 93 THR A CA 1
ATOM 668 C C . THR A 1 93 ? -9.386 -1.601 11.524 1.00 98.56 93 THR A C 1
ATOM 670 O O . THR A 1 93 ? -10.571 -1.598 11.196 1.00 98.56 93 THR A O 1
ATOM 673 N N . TYR A 1 94 ? -8.399 -1.784 10.655 1.00 98.56 94 TYR A N 1
ATOM 674 C CA . TYR A 1 94 ? -8.580 -1.992 9.229 1.00 98.56 94 TYR A CA 1
ATOM 675 C C . TYR A 1 94 ? -7.939 -3.308 8.810 1.00 98.56 94 TYR A C 1
ATOM 677 O O . TYR A 1 94 ? -6.801 -3.603 9.175 1.00 98.56 94 TYR A O 1
ATOM 685 N N . GLU A 1 95 ? -8.661 -4.089 8.021 1.00 98.69 95 GLU A N 1
ATOM 686 C CA . GLU A 1 95 ? -8.099 -5.197 7.267 1.00 98.69 95 GLU A CA 1
ATOM 687 C C . GLU A 1 95 ? -7.805 -4.715 5.851 1.00 98.69 95 GLU A C 1
ATOM 689 O O . GLU A 1 95 ? -8.671 -4.148 5.185 1.00 98.69 95 GLU A O 1
ATOM 694 N N . ILE A 1 96 ? -6.566 -4.895 5.410 1.00 98.69 96 ILE A N 1
ATOM 695 C CA . ILE A 1 96 ? -6.109 -4.423 4.108 1.00 98.69 96 ILE A CA 1
ATOM 696 C C . ILE A 1 96 ? -5.537 -5.620 3.370 1.00 98.69 96 ILE A C 1
ATOM 698 O O . ILE A 1 96 ? -4.639 -6.281 3.888 1.00 98.69 96 ILE A O 1
ATOM 702 N N . SER A 1 97 ? -6.043 -5.892 2.173 1.00 98.50 97 SER A N 1
ATOM 703 C CA . SER A 1 97 ? -5.572 -6.976 1.312 1.00 98.50 97 SER A CA 1
ATOM 704 C C . SER A 1 97 ? -5.210 -6.455 -0.070 1.00 98.50 97 SER A C 1
ATOM 706 O O . SER A 1 97 ? -5.772 -5.470 -0.550 1.00 98.50 97 SER A O 1
ATOM 708 N N . ALA A 1 98 ? -4.241 -7.097 -0.708 1.00 98.50 98 ALA A N 1
ATOM 709 C CA . ALA A 1 98 ? -3.685 -6.658 -1.971 1.00 98.50 98 ALA A CA 1
ATOM 710 C C . ALA A 1 98 ? -3.468 -7.825 -2.927 1.00 98.50 98 ALA A C 1
ATOM 712 O O . ALA A 1 98 ? -3.022 -8.910 -2.543 1.00 98.50 98 ALA A O 1
ATOM 713 N N . VAL A 1 99 ? -3.755 -7.570 -4.200 1.00 98.38 99 VAL A N 1
ATOM 714 C CA . VAL A 1 99 ? -3.587 -8.525 -5.294 1.00 98.38 99 VAL A CA 1
ATOM 715 C C . VAL A 1 99 ? -2.956 -7.848 -6.502 1.00 98.38 99 VAL A C 1
ATOM 717 O O . VAL A 1 99 ? -2.972 -6.626 -6.642 1.00 98.38 99 VAL A O 1
ATOM 720 N N . GLY A 1 100 ? -2.426 -8.669 -7.402 1.00 97.94 100 GLY A N 1
ATOM 721 C CA . GLY A 1 100 ? -1.786 -8.213 -8.625 1.00 97.94 100 GLY A CA 1
ATOM 722 C C . GLY A 1 100 ? -0.306 -7.879 -8.454 1.00 97.94 100 GLY A C 1
ATOM 723 O O . GLY A 1 100 ? 0.295 -8.072 -7.394 1.00 97.94 100 GLY A O 1
ATOM 724 N N . LEU A 1 101 ? 0.294 -7.427 -9.549 1.00 98.19 101 LEU A N 1
ATOM 725 C CA . LEU A 1 101 ? 1.719 -7.157 -9.676 1.00 98.19 101 LEU A CA 1
ATOM 726 C C . LEU A 1 101 ? 1.979 -5.714 -10.123 1.00 98.19 101 LEU A C 1
ATOM 728 O O . LEU A 1 101 ? 1.196 -5.096 -10.850 1.00 98.19 101 LEU A O 1
ATOM 732 N N . TRP A 1 102 ? 3.149 -5.216 -9.747 1.00 97.25 102 TRP A N 1
ATOM 733 C CA . TRP A 1 102 ? 3.755 -3.983 -10.250 1.00 97.25 102 TRP A CA 1
ATOM 734 C C . TRP A 1 102 ? 5.232 -4.223 -10.583 1.00 97.25 102 TRP A C 1
ATOM 736 O O . TRP A 1 102 ? 5.760 -5.326 -10.401 1.00 97.25 102 TRP A O 1
ATOM 746 N N . LYS A 1 103 ? 5.898 -3.211 -11.138 1.00 96.19 103 LYS A N 1
ATOM 747 C CA . LYS A 1 103 ? 7.270 -3.317 -11.629 1.00 96.19 103 LYS A CA 1
ATOM 748 C C . LYS A 1 103 ? 8.175 -2.262 -11.001 1.00 96.19 103 LYS A C 1
ATOM 750 O O . LYS A 1 103 ? 7.894 -1.070 -11.115 1.00 96.19 103 LYS A O 1
ATOM 755 N N . ASP A 1 104 ? 9.275 -2.729 -10.429 1.00 94.88 104 ASP A N 1
ATOM 756 C CA . ASP A 1 104 ? 10.414 -1.943 -9.957 1.00 94.88 104 ASP A CA 1
ATOM 757 C C . ASP A 1 104 ? 11.535 -2.073 -10.991 1.00 94.88 104 ASP A C 1
ATOM 759 O O . ASP A 1 104 ? 12.113 -3.149 -11.156 1.00 94.88 104 ASP A O 1
ATOM 763 N N . GLN A 1 105 ? 11.780 -1.025 -11.777 1.00 92.12 105 GLN A N 1
ATOM 764 C CA . GLN A 1 105 ? 12.710 -1.053 -12.909 1.00 92.12 105 GLN A CA 1
ATOM 765 C C . GLN A 1 105 ? 12.478 -2.246 -13.877 1.00 92.12 105 GLN A C 1
ATOM 767 O O . GLN A 1 105 ? 11.618 -2.173 -14.764 1.00 92.12 105 GLN A O 1
ATOM 772 N N . TRP A 1 106 ? 13.232 -3.347 -13.747 1.00 93.44 106 TRP A N 1
ATOM 773 C CA . TRP A 1 106 ? 13.064 -4.593 -14.517 1.00 93.44 106 TRP A CA 1
ATOM 774 C C . TRP A 1 106 ? 12.396 -5.733 -13.728 1.00 93.44 106 TRP A C 1
ATOM 776 O O . TRP A 1 106 ? 11.963 -6.710 -14.339 1.00 93.44 106 TRP A O 1
ATOM 786 N N . ILE A 1 107 ? 12.266 -5.612 -12.409 1.00 95.81 107 ILE A N 1
ATOM 787 C CA . ILE A 1 107 ? 11.767 -6.647 -11.502 1.00 95.81 107 ILE A CA 1
ATOM 788 C C . ILE A 1 107 ? 10.240 -6.572 -11.429 1.00 95.81 107 ILE A C 1
ATOM 790 O O . ILE A 1 107 ? 9.671 -5.550 -11.050 1.00 95.81 107 ILE A O 1
ATOM 794 N N . ARG A 1 108 ? 9.556 -7.667 -11.780 1.00 97.31 108 ARG A N 1
ATOM 795 C CA . ARG A 1 108 ? 8.122 -7.834 -11.499 1.00 97.31 108 ARG A CA 1
ATOM 796 C C . ARG A 1 108 ? 7.970 -8.330 -10.072 1.00 97.31 108 ARG A C 1
ATOM 798 O O . ARG A 1 108 ? 8.608 -9.311 -9.698 1.00 97.31 108 ARG A O 1
ATOM 805 N N . THR A 1 109 ? 7.131 -7.673 -9.289 1.00 97.31 109 THR A N 1
ATOM 806 C CA . THR A 1 109 ? 6.949 -8.027 -7.885 1.00 97.31 109 THR A CA 1
ATOM 807 C C . THR A 1 109 ? 5.501 -7.856 -7.455 1.00 97.31 109 THR A C 1
ATOM 809 O O . THR A 1 109 ? 4.733 -7.107 -8.062 1.00 97.31 109 THR A O 1
ATOM 812 N N . GLY A 1 110 ? 5.116 -8.629 -6.447 1.00 98.31 110 GLY A N 1
ATOM 813 C CA . GLY A 1 110 ? 3.790 -8.577 -5.852 1.00 98.31 110 GLY A CA 1
ATOM 814 C C . GLY A 1 110 ? 3.741 -7.645 -4.643 1.00 98.31 110 GLY A C 1
ATOM 815 O O . GLY A 1 110 ? 4.678 -6.878 -4.401 1.00 98.31 110 GLY A O 1
ATOM 816 N N . PRO A 1 111 ? 2.673 -7.750 -3.837 1.00 98.50 111 PRO A N 1
ATOM 817 C CA . PRO A 1 111 ? 2.496 -6.907 -2.660 1.00 98.50 111 PRO A CA 1
ATOM 818 C C . PRO A 1 111 ? 3.587 -7.118 -1.603 1.00 98.50 111 PRO A C 1
ATOM 820 O O . PRO A 1 111 ? 3.898 -6.207 -0.848 1.00 98.50 111 PRO A O 1
ATOM 823 N N . GLU A 1 112 ? 4.204 -8.302 -1.576 1.00 98.44 112 GLU A N 1
ATOM 824 C CA . GLU A 1 112 ? 5.270 -8.667 -0.632 1.00 98.44 112 GLU A CA 1
ATOM 825 C C . GLU A 1 112 ? 6.628 -8.017 -0.927 1.00 98.44 112 GLU A C 1
ATOM 827 O O . GLU A 1 112 ? 7.556 -8.128 -0.121 1.00 98.44 112 GLU A O 1
ATOM 832 N N . GLY A 1 113 ? 6.770 -7.364 -2.083 1.00 97.44 113 GLY A N 1
ATOM 833 C CA . GLY A 1 113 ? 8.047 -6.824 -2.523 1.00 97.44 113 GLY A CA 1
ATOM 834 C C . GLY A 1 113 ? 9.089 -7.910 -2.804 1.00 97.44 113 GLY A C 1
ATOM 835 O O . GLY A 1 113 ? 8.779 -9.085 -3.014 1.00 97.44 113 GLY A O 1
ATOM 836 N N . TRP A 1 114 ? 10.356 -7.513 -2.836 1.00 95.94 114 TRP A N 1
ATOM 837 C CA . TRP A 1 114 ? 11.493 -8.389 -3.115 1.00 95.94 114 TRP A CA 1
ATOM 838 C C . TRP A 1 114 ? 12.653 -8.134 -2.139 1.00 95.94 114 TRP A C 1
ATOM 840 O O . TRP A 1 114 ? 12.685 -7.140 -1.408 1.00 95.94 114 TRP A O 1
ATOM 850 N N . TRP A 1 115 ? 13.583 -9.089 -2.052 1.00 92.12 115 TRP A N 1
ATOM 851 C CA . TRP A 1 115 ? 14.656 -9.084 -1.053 1.00 92.12 115 TRP A CA 1
ATOM 852 C 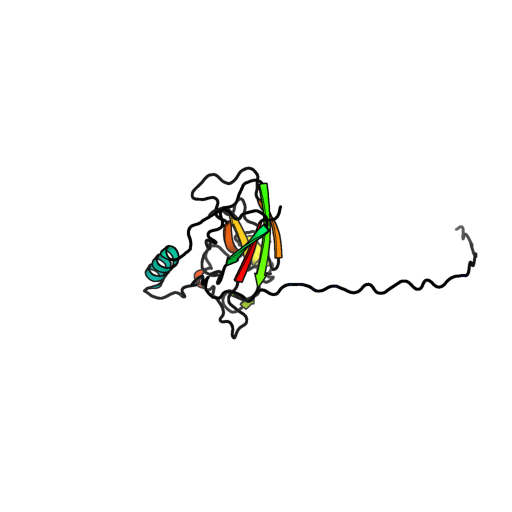C . TRP A 1 115 ? 16.014 -8.748 -1.670 1.00 92.12 115 TRP A C 1
ATOM 854 O O . TRP A 1 115 ? 16.453 -9.435 -2.589 1.00 92.12 115 TRP A O 1
ATOM 864 N N . PHE A 1 116 ? 16.698 -7.737 -1.122 1.00 88.69 116 PHE A N 1
ATOM 865 C CA . PHE A 1 116 ? 18.094 -7.427 -1.435 1.00 88.69 116 PHE A CA 1
ATOM 866 C C . PHE A 1 116 ? 18.731 -6.576 -0.324 1.00 88.69 116 PHE A C 1
ATOM 868 O O . PHE A 1 116 ? 18.525 -5.365 -0.252 1.00 88.69 116 PHE A O 1
ATOM 875 N N . LEU A 1 117 ? 19.482 -7.228 0.570 1.00 83.50 117 LEU A N 1
ATOM 876 C CA . LEU A 1 117 ? 20.016 -6.636 1.808 1.00 83.50 117 LEU A CA 1
ATOM 877 C C . LEU A 1 117 ? 20.774 -5.306 1.631 1.00 83.50 117 LEU A C 1
ATOM 879 O O . LEU A 1 117 ? 20.493 -4.390 2.403 1.00 83.50 117 LEU A O 1
ATOM 883 N N . PRO A 1 118 ? 21.673 -5.137 0.638 1.00 90.19 118 PRO A N 1
ATOM 884 C CA . PRO A 1 118 ? 22.475 -3.915 0.530 1.00 90.19 118 PRO A CA 1
ATOM 885 C C . PRO A 1 118 ? 21.671 -2.621 0.328 1.00 90.19 118 PRO A C 1
ATOM 887 O O . PRO A 1 118 ? 22.201 -1.537 0.550 1.00 90.19 118 PRO A O 1
ATOM 890 N N . PHE A 1 119 ? 20.408 -2.711 -0.102 1.00 85.88 119 PHE A N 1
ATOM 891 C CA . PHE A 1 119 ? 19.590 -1.547 -0.465 1.00 85.88 119 PHE A CA 1
ATOM 892 C C . PHE A 1 119 ? 18.492 -1.203 0.545 1.00 85.88 119 PHE A C 1
ATOM 894 O O . PHE A 1 119 ? 17.959 -0.094 0.507 1.00 85.88 119 PHE A O 1
ATOM 901 N N . GLN A 1 120 ? 18.193 -2.103 1.483 1.00 90.94 120 GLN A N 1
ATOM 902 C CA . GLN A 1 120 ? 17.116 -1.920 2.461 1.00 90.94 120 GLN A CA 1
ATOM 903 C C . GLN A 1 120 ? 17.283 -0.741 3.437 1.00 90.94 120 GLN A C 1
ATOM 905 O O . GLN A 1 120 ? 16.255 -0.202 3.854 1.00 90.94 120 GLN A O 1
ATOM 910 N N . PRO A 1 121 ? 18.499 -0.296 3.819 1.00 95.25 121 PRO A N 1
ATOM 911 C CA . PRO A 1 121 ? 18.650 0.876 4.687 1.00 95.25 121 PRO A CA 1
ATOM 912 C C . PRO A 1 121 ? 18.134 2.176 4.059 1.00 95.25 121 PRO A C 1
ATOM 914 O O . PRO A 1 121 ? 17.746 3.088 4.779 1.00 95.25 121 PRO A O 1
ATOM 917 N N . PHE A 1 122 ? 18.119 2.259 2.726 1.00 94.88 122 PHE A N 1
ATOM 918 C CA . PHE A 1 122 ? 17.713 3.456 1.980 1.00 94.88 122 PHE A CA 1
ATOM 919 C C . PHE A 1 122 ? 16.229 3.449 1.586 1.00 94.88 122 PHE A C 1
ATOM 921 O O . PHE A 1 122 ? 15.745 4.384 0.940 1.00 94.88 122 PHE A O 1
ATOM 928 N N . ASN A 1 123 ? 15.499 2.397 1.962 1.00 96.38 123 ASN A N 1
ATOM 929 C CA . ASN A 1 123 ? 14.059 2.328 1.769 1.00 96.38 123 ASN A CA 1
ATOM 930 C C . ASN A 1 123 ? 13.351 3.369 2.626 1.00 96.38 123 ASN A C 1
ATOM 932 O O . ASN A 1 123 ? 13.809 3.727 3.709 1.00 96.38 123 ASN A O 1
ATOM 936 N N . ARG A 1 124 ? 12.183 3.813 2.163 1.00 97.06 124 ARG A N 1
ATOM 937 C CA . ARG A 1 124 ? 11.340 4.736 2.933 1.00 97.06 124 ARG A CA 1
ATOM 938 C C . ARG A 1 124 ? 10.928 4.177 4.289 1.00 97.06 124 ARG A C 1
ATOM 940 O O . ARG A 1 124 ? 10.866 4.933 5.249 1.00 97.06 124 ARG A O 1
ATOM 947 N N . ILE A 1 125 ? 10.688 2.872 4.367 1.00 97.31 125 ILE A N 1
ATOM 948 C CA . ILE A 1 125 ? 10.654 2.112 5.614 1.00 97.31 125 ILE A CA 1
ATOM 949 C C . ILE A 1 125 ? 11.951 1.290 5.668 1.00 97.31 125 ILE A C 1
ATOM 951 O O . ILE A 1 125 ? 12.035 0.246 5.001 1.00 97.31 125 ILE A O 1
ATOM 955 N N . PRO A 1 126 ? 12.971 1.755 6.416 1.00 96.94 126 PRO A N 1
ATOM 956 C CA . PRO A 1 126 ? 14.266 1.091 6.485 1.00 96.94 126 PRO A CA 1
ATOM 957 C C . PRO A 1 126 ? 14.143 -0.366 6.931 1.00 96.94 126 PRO A C 1
ATOM 959 O O . PRO A 1 126 ? 13.287 -0.711 7.749 1.00 96.94 126 PRO A O 1
ATOM 962 N N . TRP A 1 127 ? 15.014 -1.225 6.394 1.00 96.31 127 TRP A N 1
ATOM 963 C CA . TRP A 1 127 ? 15.115 -2.650 6.760 1.00 96.31 127 TRP A CA 1
ATOM 964 C C . TRP A 1 127 ? 13.875 -3.497 6.444 1.00 96.31 127 TRP A C 1
ATOM 966 O O . TRP A 1 127 ? 13.746 -4.638 6.892 1.00 96.31 127 TRP A O 1
ATOM 976 N N . ARG A 1 128 ? 12.947 -2.963 5.647 1.00 96.88 128 ARG A N 1
ATOM 977 C CA . ARG A 1 128 ? 11.840 -3.724 5.062 1.00 96.88 128 ARG A CA 1
ATOM 978 C C . ARG A 1 128 ? 12.162 -4.096 3.621 1.00 96.88 128 ARG A C 1
ATOM 980 O O . ARG A 1 128 ? 13.032 -3.494 2.991 1.00 96.88 128 ARG A O 1
ATOM 987 N N . ARG A 1 129 ? 11.446 -5.098 3.102 1.00 96.94 129 ARG A N 1
ATOM 988 C CA . ARG A 1 129 ? 11.566 -5.556 1.710 1.00 96.94 129 ARG A CA 1
ATOM 989 C C . ARG A 1 129 ? 11.474 -4.381 0.739 1.00 96.94 129 ARG A C 1
ATOM 991 O O . ARG A 1 129 ? 10.684 -3.460 0.956 1.00 96.94 129 ARG A O 1
ATOM 998 N N . MET A 1 130 ? 12.283 -4.435 -0.317 1.00 96.44 130 MET A N 1
ATOM 999 C CA . MET A 1 130 ? 12.189 -3.483 -1.419 1.00 96.44 130 MET A CA 1
ATOM 1000 C C . MET A 1 130 ? 10.796 -3.610 -2.015 1.00 96.44 130 MET A C 1
ATOM 1002 O O . MET A 1 130 ? 10.319 -4.724 -2.239 1.00 96.44 130 MET A O 1
ATOM 1006 N N . PHE A 1 131 ? 10.150 -2.484 -2.282 1.00 97.06 131 PHE A N 1
ATOM 1007 C CA . PHE A 1 131 ? 8.898 -2.444 -3.024 1.00 97.06 131 PHE A CA 1
ATOM 1008 C C . PHE A 1 131 ? 7.707 -3.164 -2.373 1.00 97.06 131 PHE A C 1
ATOM 1010 O O . PHE A 1 131 ? 6.699 -3.395 -3.037 1.00 97.06 131 PHE A O 1
ATOM 1017 N N . VAL A 1 132 ? 7.786 -3.518 -1.083 1.00 98.31 132 VAL A N 1
ATOM 1018 C CA . VAL A 1 132 ? 6.630 -4.068 -0.360 1.00 98.31 132 VAL A CA 1
ATOM 1019 C C . VAL A 1 132 ? 5.526 -3.015 -0.294 1.00 98.31 132 VAL A C 1
ATOM 1021 O O . VAL A 1 132 ? 5.802 -1.843 -0.017 1.00 98.31 132 VAL A O 1
ATOM 1024 N N . LEU A 1 133 ? 4.280 -3.413 -0.559 1.00 98.69 133 LEU A N 1
ATOM 1025 C CA . LEU A 1 133 ? 3.134 -2.527 -0.404 1.00 98.69 133 LEU A CA 1
ATOM 1026 C C . LEU A 1 133 ? 3.064 -2.078 1.053 1.00 98.69 133 LEU A C 1
ATOM 1028 O O . LEU A 1 133 ? 3.109 -2.889 1.981 1.00 98.69 133 LEU A O 1
ATOM 1032 N N . SER A 1 134 ? 2.974 -0.771 1.229 1.00 98.75 134 SER A N 1
ATOM 1033 C CA . SER A 1 134 ? 2.997 -0.102 2.518 1.00 98.75 134 SER A CA 1
ATOM 1034 C C . SER A 1 134 ? 1.936 0.989 2.552 1.00 98.75 134 SER A C 1
ATOM 1036 O O . SER A 1 134 ? 1.456 1.436 1.505 1.00 98.75 134 SER A O 1
ATOM 1038 N N . GLY A 1 135 ? 1.561 1.396 3.760 1.00 98.12 135 GLY A N 1
ATOM 1039 C CA . GLY A 1 135 ? 0.581 2.444 3.998 1.00 98.12 135 GLY A CA 1
ATOM 1040 C C . GLY A 1 135 ? 1.071 3.490 4.991 1.00 98.12 135 GLY A C 1
ATOM 1041 O O . GLY A 1 135 ? 2.002 3.238 5.754 1.00 98.12 135 GLY A O 1
ATOM 1042 N N . SER A 1 136 ? 0.443 4.661 4.981 1.00 96.94 136 SER A N 1
ATOM 1043 C CA . SER A 1 136 ? 0.613 5.722 5.981 1.00 96.94 136 SER A CA 1
ATOM 1044 C C . SER A 1 136 ? -0.678 6.525 6.147 1.00 96.94 136 SER A C 1
ATOM 1046 O O . SER A 1 136 ? -1.536 6.517 5.266 1.00 96.94 136 SER A O 1
ATOM 1048 N N . VAL A 1 137 ? -0.816 7.237 7.269 1.00 95.31 137 VAL A N 1
ATOM 1049 C CA . VAL A 1 137 ? -1.874 8.246 7.442 1.00 95.31 137 VAL A CA 1
ATOM 1050 C C . VAL A 1 137 ? -1.313 9.603 7.045 1.00 95.31 137 VAL A C 1
ATOM 1052 O O . VAL A 1 137 ? -0.431 10.135 7.719 1.00 95.31 137 VAL A O 1
ATOM 1055 N N . GLY A 1 138 ? -1.820 10.148 5.943 1.00 91.75 138 GLY A N 1
ATOM 1056 C CA . GLY A 1 138 ? -1.276 11.340 5.310 1.00 91.75 138 GLY A CA 1
ATOM 1057 C C . GLY A 1 138 ? 0.125 11.127 4.713 1.00 91.75 138 GLY A C 1
ATOM 1058 O O . GLY A 1 138 ? 0.684 10.020 4.763 1.00 91.75 138 GLY A O 1
ATOM 1059 N N . PRO A 1 139 ? 0.715 12.197 4.145 1.00 92.25 139 PRO A N 1
ATOM 1060 C CA . PRO A 1 139 ? 1.985 12.135 3.429 1.00 92.25 139 PRO A CA 1
ATOM 1061 C C . PRO A 1 139 ? 3.194 12.157 4.382 1.00 92.25 139 PRO A C 1
ATOM 1063 O O . PRO A 1 139 ? 4.151 12.900 4.163 1.00 92.25 139 PRO A O 1
ATOM 1066 N N . SER A 1 140 ? 3.156 11.350 5.448 1.00 90.94 140 SER A N 1
ATOM 1067 C CA . SER A 1 140 ? 4.246 11.183 6.418 1.00 90.94 140 SER A CA 1
ATOM 1068 C C . SER A 1 140 ? 4.685 9.721 6.516 1.00 90.94 140 SER A C 1
ATOM 1070 O O . SER A 1 140 ? 3.887 8.798 6.366 1.00 90.94 140 SER A O 1
ATOM 1072 N N . LEU A 1 141 ? 5.977 9.512 6.775 1.00 94.25 141 LEU A N 1
ATOM 1073 C CA . LEU A 1 141 ? 6.544 8.195 7.060 1.00 94.25 141 LEU A CA 1
ATOM 1074 C C . LEU A 1 141 ? 6.562 7.852 8.557 1.00 94.25 141 LEU A C 1
ATOM 1076 O O . LEU A 1 141 ? 6.810 6.697 8.891 1.00 94.25 141 LEU A O 1
ATOM 1080 N N . ASP A 1 142 ? 6.244 8.799 9.446 1.00 91.94 142 ASP A N 1
ATOM 1081 C CA . ASP A 1 142 ? 6.320 8.610 10.908 1.00 91.94 142 ASP A CA 1
ATOM 1082 C C . ASP A 1 142 ? 5.400 7.486 11.405 1.00 91.94 142 ASP A C 1
ATOM 1084 O O . ASP A 1 142 ? 5.694 6.793 12.376 1.00 91.94 142 ASP A O 1
ATOM 1088 N N . HIS A 1 143 ? 4.292 7.278 10.693 1.00 88.44 143 HIS A N 1
ATOM 1089 C CA . HIS A 1 143 ? 3.319 6.220 10.955 1.00 88.44 143 HIS A CA 1
ATOM 1090 C C . HIS A 1 143 ? 3.193 5.253 9.775 1.00 88.44 143 HIS A C 1
ATOM 1092 O O . HIS A 1 143 ? 2.130 4.666 9.561 1.00 88.44 143 HIS A O 1
ATOM 1098 N N . ALA A 1 144 ? 4.255 5.110 8.979 1.00 96.81 144 ALA A N 1
ATOM 1099 C CA . ALA A 1 144 ? 4.274 4.149 7.892 1.00 96.81 144 ALA A CA 1
ATOM 1100 C C . ALA A 1 144 ? 4.268 2.708 8.419 1.00 96.81 144 ALA A C 1
ATOM 1102 O O . ALA A 1 144 ? 4.937 2.374 9.398 1.00 96.81 144 ALA A O 1
ATOM 1103 N N . PHE A 1 145 ? 3.542 1.830 7.736 1.00 98.12 145 PHE A N 1
ATOM 1104 C CA . PHE A 1 145 ? 3.443 0.418 8.082 1.00 98.12 145 PHE A CA 1
ATOM 1105 C C . PHE A 1 145 ? 3.459 -0.464 6.835 1.00 98.12 145 PHE A C 1
ATOM 1107 O O . PHE A 1 145 ? 3.077 -0.049 5.741 1.00 98.12 145 PHE A O 1
ATOM 1114 N N . VAL A 1 146 ? 3.916 -1.703 7.007 1.00 98.44 146 VAL A N 1
ATOM 1115 C CA . VAL A 1 146 ? 3.949 -2.704 5.936 1.00 98.44 146 VAL A CA 1
ATOM 1116 C C . VAL A 1 146 ? 2.578 -3.365 5.821 1.00 98.44 146 VAL A C 1
ATOM 1118 O O . VAL A 1 146 ? 1.999 -3.772 6.828 1.00 98.44 146 VAL A O 1
ATOM 1121 N N . ILE A 1 147 ? 2.082 -3.487 4.591 1.00 98.69 147 ILE A N 1
ATOM 1122 C CA . ILE A 1 147 ? 0.824 -4.171 4.272 1.00 98.69 147 ILE A CA 1
ATOM 1123 C C . ILE A 1 147 ? 1.110 -5.572 3.727 1.00 98.69 147 ILE A C 1
ATOM 1125 O O . ILE A 1 147 ? 0.521 -6.537 4.201 1.00 98.69 147 ILE A O 1
ATOM 1129 N N . GLY A 1 148 ? 2.023 -5.702 2.760 1.00 98.38 148 GLY A N 1
ATOM 1130 C CA . GLY A 1 148 ? 2.225 -6.979 2.069 1.00 98.38 148 GLY A CA 1
ATOM 1131 C C . GLY A 1 148 ? 0.958 -7.416 1.325 1.00 98.38 148 GLY A C 1
ATOM 1132 O O . GLY A 1 148 ? 0.216 -6.581 0.808 1.00 98.38 148 GLY A O 1
ATOM 1133 N N . ARG A 1 149 ? 0.700 -8.725 1.247 1.00 98.56 149 ARG A N 1
ATOM 1134 C CA . ARG A 1 149 ? -0.533 -9.271 0.654 1.00 98.56 149 ARG A CA 1
ATOM 1135 C C . ARG A 1 149 ? -1.754 -9.027 1.528 1.00 98.56 149 ARG A C 1
ATOM 1137 O O . ARG A 1 149 ? -2.837 -8.817 0.993 1.00 98.56 149 ARG A O 1
ATOM 1144 N N . GLN A 1 150 ? -1.599 -9.094 2.845 1.00 98.56 150 GLN A N 1
ATOM 1145 C CA . GLN A 1 150 ? -2.686 -8.871 3.786 1.00 98.56 150 GLN A CA 1
ATOM 1146 C C . GLN A 1 150 ? -2.133 -8.429 5.137 1.00 98.56 150 GLN A C 1
ATOM 1148 O O . GLN A 1 150 ? -1.166 -9.004 5.636 1.00 98.56 150 GLN A O 1
ATOM 1153 N N . THR A 1 151 ? -2.786 -7.449 5.755 1.00 98.56 151 THR A N 1
ATOM 1154 C CA . THR A 1 151 ? -2.491 -7.023 7.122 1.00 98.56 151 THR A CA 1
ATOM 1155 C C . THR A 1 151 ? -3.766 -6.636 7.860 1.00 98.56 151 THR A C 1
ATOM 1157 O O . THR A 1 151 ? -4.744 -6.193 7.258 1.00 98.56 151 THR A O 1
ATOM 1160 N N . THR A 1 152 ? -3.740 -6.778 9.182 1.00 98.56 152 THR A N 1
ATOM 1161 C CA . THR A 1 152 ? -4.685 -6.107 10.075 1.00 98.56 152 THR A CA 1
ATOM 1162 C C . THR A 1 152 ? -3.925 -4.999 10.784 1.00 98.56 152 THR A C 1
ATOM 1164 O O . THR A 1 152 ? -2.989 -5.262 11.536 1.00 98.56 152 THR A O 1
ATOM 1167 N N . TRP A 1 153 ? -4.319 -3.757 10.533 1.00 98.31 153 TRP A N 1
ATOM 1168 C CA . TRP A 1 153 ? -3.670 -2.575 11.074 1.00 98.31 153 TRP A CA 1
ATOM 1169 C C . TRP A 1 153 ? -4.635 -1.799 11.962 1.00 98.31 153 TRP A C 1
ATOM 1171 O O . TRP A 1 153 ? -5.773 -1.531 11.579 1.00 98.31 153 TRP A O 1
ATOM 1181 N N . ARG A 1 154 ? -4.172 -1.418 13.153 1.00 97.94 154 ARG A N 1
ATOM 1182 C CA . ARG A 1 154 ? -4.916 -0.553 14.065 1.00 97.94 154 ARG A CA 1
ATOM 1183 C C . ARG A 1 154 ? -4.357 0.860 13.992 1.00 97.94 154 ARG A C 1
ATOM 1185 O O . ARG A 1 154 ? -3.167 1.067 14.229 1.00 97.94 154 ARG A O 1
ATOM 1192 N N . ALA A 1 155 ? -5.224 1.819 13.695 1.00 96.62 155 ALA A N 1
ATOM 1193 C CA . ALA A 1 155 ? -4.865 3.224 13.650 1.00 96.62 155 ALA A CA 1
ATOM 1194 C C . ALA A 1 155 ? -4.440 3.732 15.039 1.00 96.62 155 ALA A C 1
ATOM 1196 O O . ALA A 1 155 ? -5.043 3.341 16.045 1.00 96.62 155 ALA A O 1
ATOM 1197 N N . PRO A 1 156 ? -3.435 4.623 15.127 1.00 93.94 156 PRO A N 1
ATOM 1198 C CA . PRO A 1 156 ? -3.073 5.227 16.399 1.00 93.94 156 PRO A CA 1
ATOM 1199 C C . PRO A 1 156 ? -4.213 6.109 16.933 1.00 93.94 156 PRO A C 1
ATOM 1201 O O . PRO A 1 156 ? -5.028 6.637 16.176 1.00 93.94 156 PRO A O 1
ATOM 1204 N N . MET A 1 157 ? -4.273 6.268 18.260 1.00 93.38 157 ME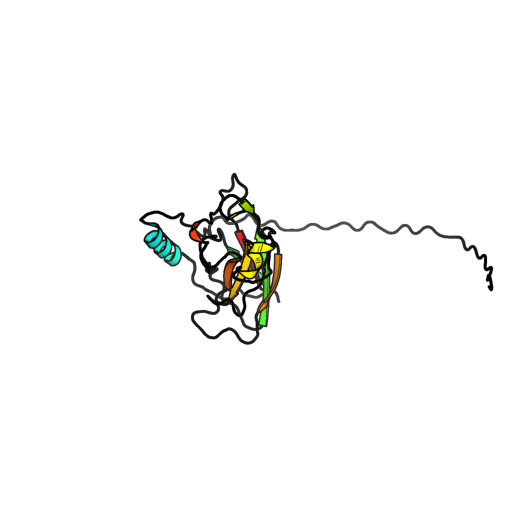T A N 1
ATOM 1205 C CA . MET A 1 157 ? -5.252 7.150 18.920 1.00 93.38 157 MET A CA 1
ATOM 1206 C C . MET A 1 157 ? -4.985 8.631 18.626 1.00 93.38 157 MET A C 1
ATOM 1208 O O . MET A 1 157 ? -5.905 9.443 18.638 1.00 93.38 157 MET A O 1
ATOM 1212 N N . LEU A 1 158 ? -3.723 8.971 18.360 1.00 91.38 158 LEU A N 1
ATOM 1213 C CA . LEU A 1 158 ? -3.284 10.296 17.948 1.00 91.38 158 LEU A CA 1
ATOM 1214 C C . LEU A 1 158 ? -2.826 10.205 16.497 1.00 91.38 158 LEU A C 1
ATOM 1216 O O . LEU A 1 158 ? -1.813 9.576 16.196 1.00 91.38 158 LEU A O 1
ATOM 1220 N N . LEU A 1 159 ? -3.612 10.793 15.602 1.00 89.12 159 LEU A N 1
ATOM 1221 C CA . LEU A 1 159 ? -3.248 10.922 14.196 1.00 89.12 159 LEU A CA 1
ATOM 1222 C C . LEU A 1 159 ? -2.351 12.161 14.026 1.00 89.12 159 LEU A C 1
ATOM 1224 O O . LEU A 1 159 ? -2.507 13.110 14.796 1.00 89.12 159 LEU A O 1
ATOM 1228 N N . PRO A 1 160 ? -1.439 12.182 13.036 1.00 81.44 160 PRO A N 1
ATOM 1229 C CA . PRO A 1 160 ? -0.363 13.176 12.910 1.00 81.44 160 PRO A CA 1
ATOM 1230 C C . PRO A 1 160 ? -0.783 14.650 12.729 1.00 81.44 160 PRO A C 1
ATOM 1232 O O . PRO A 1 160 ? 0.084 15.478 12.492 1.00 81.44 160 PRO A O 1
ATOM 1235 N N . GLY A 1 161 ? -2.068 15.004 12.866 1.00 63.62 161 GLY A N 1
ATOM 1236 C CA . GLY A 1 161 ? -2.547 16.389 12.907 1.00 63.62 161 GLY A CA 1
ATOM 1237 C C . GLY A 1 161 ? -2.144 17.194 11.669 1.00 63.62 161 GLY A C 1
ATOM 1238 O O . GLY A 1 161 ? -1.160 17.922 11.686 1.00 63.62 161 GLY A O 1
ATOM 1239 N N . GLY A 1 162 ? -2.898 17.087 10.574 1.00 66.12 162 GLY A N 1
ATOM 1240 C CA . GLY A 1 162 ? -2.554 17.768 9.322 1.00 66.12 162 GLY A CA 1
ATOM 1241 C C . GLY A 1 162 ? -3.606 17.614 8.225 1.00 66.12 162 GLY A C 1
ATOM 1242 O O . GLY A 1 162 ? -4.746 17.231 8.493 1.00 66.12 162 GLY A O 1
ATOM 1243 N N . MET A 1 163 ? -3.228 17.935 6.979 1.00 58.72 163 MET A N 1
ATOM 1244 C CA . MET A 1 163 ? -4.095 17.832 5.796 1.00 58.72 163 MET A CA 1
ATOM 1245 C C . MET A 1 163 ? -4.641 16.407 5.634 1.00 58.72 163 MET A C 1
ATOM 1247 O O . MET A 1 163 ? -3.935 15.555 5.115 1.00 58.72 163 MET A O 1
ATOM 1251 N N . ARG A 1 164 ? -5.903 16.211 6.053 1.00 76.00 164 ARG A N 1
ATOM 1252 C CA . ARG A 1 164 ? -6.747 15.004 5.945 1.00 76.00 164 ARG A CA 1
ATOM 1253 C C . ARG A 1 164 ? -6.074 13.728 6.474 1.00 76.00 164 ARG A C 1
ATOM 1255 O O . ARG A 1 164 ? -5.077 13.262 5.942 1.00 76.00 164 ARG A O 1
ATOM 1262 N N . ASN A 1 165 ? -6.684 13.105 7.485 1.00 91.44 165 ASN A N 1
ATOM 1263 C CA . ASN A 1 165 ? -6.296 11.799 8.039 1.00 91.44 165 ASN A CA 1
ATOM 1264 C C . ASN A 1 165 ? -6.550 10.647 7.046 1.00 91.44 165 ASN A C 1
ATOM 1266 O O . ASN A 1 165 ? -7.214 9.668 7.361 1.00 91.44 165 ASN A O 1
ATOM 1270 N N . GLU A 1 166 ? -6.104 10.790 5.808 1.00 94.44 166 GLU A N 1
ATOM 1271 C CA . GLU A 1 166 ? -6.373 9.873 4.719 1.00 94.44 166 GLU A CA 1
ATOM 1272 C C . GLU A 1 166 ? -5.337 8.751 4.705 1.00 94.44 166 GLU A C 1
ATOM 1274 O O . GLU A 1 166 ? -4.136 9.004 4.807 1.00 94.44 166 GLU A O 1
ATOM 1279 N N . LEU A 1 167 ? -5.793 7.509 4.550 1.00 96.19 167 LEU A N 1
ATOM 1280 C CA . LEU A 1 167 ? -4.915 6.379 4.294 1.00 96.19 167 LEU A CA 1
ATOM 1281 C C . LEU A 1 167 ? -4.306 6.535 2.898 1.00 96.19 167 LEU A C 1
ATOM 1283 O O . LEU A 1 167 ? -5.018 6.695 1.905 1.00 96.19 167 LEU A O 1
ATOM 1287 N N . GLN A 1 168 ? -2.987 6.469 2.817 1.00 96.31 168 GLN A N 1
ATOM 1288 C CA . GLN A 1 168 ? -2.237 6.539 1.571 1.00 96.31 168 GLN A CA 1
ATOM 1289 C C . GLN A 1 168 ? -1.418 5.268 1.391 1.00 96.31 168 GLN A C 1
ATOM 1291 O O . GLN A 1 168 ? -0.978 4.668 2.368 1.00 96.31 168 GLN A O 1
ATOM 1296 N N . LEU A 1 169 ? -1.229 4.851 0.141 1.00 97.94 169 LEU A N 1
ATOM 1297 C CA . LEU A 1 169 ? -0.523 3.624 -0.226 1.00 97.94 169 LEU A CA 1
ATOM 1298 C C . LEU A 1 169 ? 0.744 3.947 -1.013 1.00 97.94 169 LEU A C 1
ATOM 1300 O O . LEU A 1 169 ? 0.788 4.922 -1.761 1.00 97.94 169 LEU A O 1
ATOM 1304 N N . PHE A 1 170 ? 1.779 3.126 -0.875 1.00 97.88 170 PHE A N 1
ATOM 1305 C CA . PHE A 1 170 ? 3.002 3.266 -1.664 1.00 97.88 170 PHE A CA 1
ATOM 1306 C C . PHE A 1 170 ? 3.819 1.966 -1.706 1.00 97.88 170 PHE A C 1
ATOM 1308 O O . PHE A 1 170 ? 3.772 1.176 -0.761 1.00 97.88 170 PHE A O 1
ATOM 1315 N N . PRO A 1 171 ? 4.607 1.730 -2.772 1.00 97.69 171 PRO A N 1
ATOM 1316 C CA . PRO A 1 171 ? 5.668 0.724 -2.745 1.00 97.69 171 PRO A CA 1
ATOM 1317 C C . PRO A 1 171 ? 6.808 1.198 -1.843 1.00 97.69 171 PRO A C 1
ATOM 1319 O O . PRO A 1 171 ? 7.176 2.366 -1.904 1.00 97.69 171 PRO A O 1
ATOM 1322 N N . ASN A 1 172 ? 7.403 0.335 -1.024 1.00 98.00 172 ASN A N 1
ATOM 1323 C CA . ASN A 1 172 ? 8.553 0.692 -0.186 1.00 98.00 172 ASN A CA 1
ATOM 1324 C C . ASN A 1 172 ? 9.866 0.787 -0.988 1.00 98.00 172 ASN A C 1
ATOM 1326 O O . ASN A 1 172 ? 10.704 -0.111 -0.944 1.00 98.00 172 ASN A O 1
ATOM 1330 N N . ASP A 1 173 ? 10.023 1.860 -1.747 1.00 97.00 173 ASP A N 1
ATOM 1331 C CA . ASP A 1 173 ? 11.179 2.122 -2.606 1.00 97.00 173 ASP A CA 1
ATOM 1332 C C . ASP A 1 173 ? 12.013 3.293 -2.057 1.00 97.00 173 ASP A C 1
ATOM 1334 O O . ASP A 1 173 ? 11.614 3.973 -1.107 1.00 97.00 173 ASP A O 1
ATOM 1338 N N . TRP A 1 174 ? 13.173 3.557 -2.647 1.00 95.25 174 TRP A N 1
ATOM 1339 C CA . TRP A 1 174 ? 13.976 4.737 -2.359 1.00 95.25 174 TRP A CA 1
ATOM 1340 C C . TRP A 1 174 ? 13.224 6.000 -2.762 1.00 95.25 174 TRP A C 1
ATOM 1342 O O . TRP A 1 174 ? 12.701 6.120 -3.871 1.00 95.25 174 TRP A O 1
ATOM 1352 N N . GLY A 1 175 ? 13.248 7.019 -1.901 1.00 93.88 175 GLY A N 1
ATOM 1353 C CA . GLY A 1 175 ? 12.542 8.280 -2.152 1.00 93.88 175 GLY A CA 1
ATOM 1354 C C . GLY A 1 175 ? 12.926 8.984 -3.466 1.00 93.88 175 GLY A C 1
ATOM 1355 O O . GLY A 1 175 ? 12.159 9.811 -3.957 1.00 93.88 175 GLY A O 1
ATOM 1356 N N . SER A 1 176 ? 14.077 8.662 -4.061 1.00 93.69 176 SER A N 1
ATOM 1357 C CA . SER A 1 176 ? 14.566 9.231 -5.322 1.00 93.69 176 SER A CA 1
ATOM 1358 C C . SER A 1 176 ? 14.344 8.351 -6.563 1.00 93.69 176 SER A C 1
ATOM 1360 O O . SER A 1 176 ? 14.672 8.799 -7.661 1.00 93.69 176 SER A O 1
ATOM 1362 N N . LYS A 1 177 ? 13.805 7.127 -6.432 1.00 94.12 177 LYS A N 1
ATOM 1363 C CA . LYS A 1 177 ? 13.748 6.140 -7.533 1.00 94.12 177 LYS A CA 1
ATOM 1364 C C . LYS A 1 177 ? 12.364 5.850 -8.110 1.00 94.12 177 LYS A C 1
ATOM 1366 O O . LYS A 1 177 ? 12.280 5.218 -9.149 1.00 94.12 177 LYS A O 1
ATOM 1371 N N . TYR A 1 178 ? 11.310 6.481 -7.598 1.00 94.69 178 TYR A N 1
ATOM 1372 C CA . TYR A 1 178 ? 9.927 6.256 -8.050 1.00 94.69 178 TYR A CA 1
ATOM 1373 C C . TYR A 1 178 ? 9.655 6.479 -9.547 1.00 94.69 178 TYR A C 1
ATOM 1375 O O . TYR A 1 178 ? 8.643 6.021 -10.072 1.00 94.69 178 TYR A O 1
ATOM 1383 N N . ASN A 1 179 ? 10.527 7.188 -10.265 1.00 93.44 179 ASN A N 1
ATOM 1384 C CA . ASN A 1 179 ? 10.342 7.465 -11.688 1.00 93.44 179 ASN A CA 1
ATOM 1385 C C . ASN A 1 179 ? 10.492 6.218 -12.586 1.00 93.44 179 ASN A C 1
ATOM 1387 O O . ASN A 1 179 ? 9.922 6.184 -13.684 1.00 93.44 179 ASN A O 1
ATOM 1391 N N . ASN A 1 180 ? 11.217 5.188 -12.141 1.00 94.25 180 ASN A N 1
ATOM 1392 C CA . ASN A 1 180 ? 11.418 3.950 -12.900 1.00 94.25 180 ASN A CA 1
ATOM 1393 C C . ASN A 1 180 ? 10.326 2.889 -12.623 1.00 94.25 180 ASN A C 1
ATOM 1395 O O . ASN A 1 180 ? 10.248 1.900 -13.359 1.00 94.25 180 ASN A O 1
ATOM 1399 N N . ASN A 1 181 ? 9.449 3.140 -11.648 1.00 95.75 181 ASN A N 1
ATOM 1400 C CA . ASN A 1 181 ? 8.361 2.257 -11.233 1.00 95.75 181 ASN A CA 1
ATOM 1401 C C . ASN A 1 181 ? 7.243 2.232 -12.270 1.00 95.75 181 ASN A C 1
ATOM 1403 O O . ASN A 1 181 ? 6.951 3.253 -12.895 1.00 95.75 181 ASN A O 1
ATOM 1407 N N . ARG A 1 182 ? 6.597 1.083 -12.485 1.00 95.69 182 ARG A N 1
ATOM 1408 C CA . ARG A 1 182 ? 5.513 0.956 -13.474 1.00 95.69 182 ARG A CA 1
ATOM 1409 C C . ARG A 1 182 ? 4.407 0.034 -12.993 1.00 95.69 182 ARG A C 1
ATOM 1411 O O . ARG A 1 182 ? 4.674 -1.039 -12.456 1.00 95.69 182 ARG A O 1
ATOM 1418 N N . SER A 1 183 ? 3.168 0.422 -13.262 1.00 95.75 183 SER A N 1
ATOM 1419 C CA . SER A 1 183 ? 2.052 -0.516 -13.233 1.00 95.75 183 SER A CA 1
ATOM 1420 C C . SER A 1 183 ? 2.198 -1.553 -14.338 1.00 95.75 183 SER A C 1
ATOM 1422 O O . SER A 1 183 ? 2.762 -1.277 -15.402 1.00 95.75 183 SER A O 1
ATOM 1424 N N . LEU A 1 184 ? 1.673 -2.748 -14.089 1.00 95.38 184 LEU A N 1
ATOM 1425 C CA . LEU A 1 184 ? 1.598 -3.814 -15.078 1.00 95.38 184 LEU A CA 1
ATOM 1426 C C . LEU A 1 184 ? 0.155 -3.979 -15.567 1.00 95.38 184 LEU A C 1
ATOM 1428 O O . LEU A 1 184 ? -0.773 -3.822 -14.775 1.00 95.38 184 LEU A O 1
ATOM 1432 N N . PRO A 1 185 ? -0.056 -4.318 -16.849 1.00 94.94 185 PRO A N 1
ATOM 1433 C CA . PRO A 1 185 ? -1.382 -4.665 -17.345 1.00 94.94 185 PRO A CA 1
ATOM 1434 C C . PRO A 1 185 ? -1.845 -6.022 -16.791 1.00 94.94 185 PRO A C 1
ATOM 1436 O O . PRO A 1 185 ? -1.030 -6.841 -16.354 1.00 94.94 185 PRO A O 1
ATOM 1439 N N . ALA A 1 186 ? -3.147 -6.298 -16.904 1.00 94.38 186 ALA A N 1
ATOM 1440 C CA 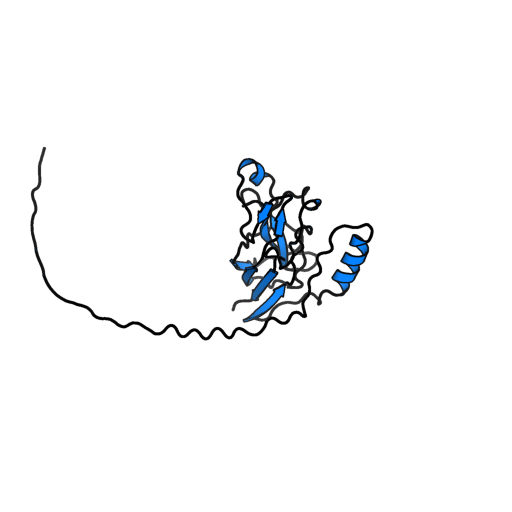. ALA A 1 186 ? -3.755 -7.577 -16.513 1.00 94.38 186 ALA A CA 1
ATOM 1441 C C . ALA A 1 186 ? -3.104 -8.796 -17.179 1.00 94.38 186 ALA A C 1
ATOM 1443 O O . ALA A 1 186 ? -2.865 -9.802 -16.516 1.00 94.38 186 ALA A O 1
ATOM 1444 N N . SER A 1 187 ? -2.697 -8.680 -18.446 1.00 96.19 187 SER A N 1
ATOM 1445 C CA . SER A 1 187 ? -1.977 -9.740 -19.169 1.00 96.19 187 SER A CA 1
ATOM 1446 C C . SER A 1 187 ? -0.609 -10.097 -18.569 1.00 96.19 187 SER A C 1
ATOM 1448 O O . SER A 1 187 ? -0.038 -11.126 -18.912 1.00 96.19 187 SER A O 1
ATOM 1450 N N . GLN A 1 188 ? -0.073 -9.261 -17.674 1.00 96.56 188 GLN A N 1
ATOM 1451 C CA . GLN A 1 188 ? 1.167 -9.505 -16.932 1.00 96.56 188 GLN A CA 1
ATOM 1452 C C . GLN A 1 188 ? 0.921 -9.683 -15.425 1.00 96.56 188 GLN A C 1
ATOM 1454 O O . GLN A 1 188 ? 1.868 -9.595 -14.647 1.00 96.56 188 GLN A O 1
ATOM 1459 N N . GLY A 1 189 ? -0.331 -9.909 -15.011 1.00 96.44 189 GLY A N 1
ATOM 1460 C CA . GLY A 1 189 ? -0.723 -10.110 -13.616 1.00 96.44 189 GLY A CA 1
ATOM 1461 C C . GLY A 1 189 ? -0.924 -8.829 -12.802 1.00 96.44 189 GLY A C 1
ATOM 1462 O O . GLY A 1 189 ? -1.032 -8.917 -11.586 1.00 96.44 189 GLY A O 1
ATOM 1463 N N . GLY A 1 190 ? -0.946 -7.646 -13.424 1.00 95.69 190 GLY A N 1
ATOM 1464 C CA . GLY A 1 190 ? -1.261 -6.377 -12.752 1.00 95.69 190 GLY A CA 1
ATOM 1465 C C . GLY A 1 190 ? -2.692 -5.873 -13.010 1.00 95.69 190 GLY A C 1
ATOM 1466 O O . GLY A 1 190 ? -3.523 -6.608 -13.536 1.00 95.69 190 GLY A O 1
ATOM 1467 N N . PRO A 1 191 ? -3.001 -4.610 -12.679 1.00 96.44 191 PRO A N 1
ATOM 1468 C CA . PRO A 1 191 ? -2.228 -3.746 -11.790 1.00 96.44 191 PRO A CA 1
ATOM 1469 C C . PRO A 1 191 ? -2.318 -4.212 -10.330 1.00 96.44 191 PRO A C 1
ATOM 1471 O O . PRO A 1 191 ? -3.114 -5.089 -9.997 1.00 96.44 191 PRO A O 1
ATOM 1474 N N . MET A 1 192 ? -1.527 -3.587 -9.456 1.00 97.75 192 MET A N 1
ATOM 1475 C CA . MET A 1 192 ? -1.716 -3.695 -8.010 1.00 97.75 192 MET A CA 1
ATOM 1476 C C . MET A 1 192 ? -3.084 -3.123 -7.625 1.00 97.75 192 MET A C 1
ATOM 1478 O O . MET A 1 192 ? -3.362 -1.957 -7.915 1.00 97.75 192 MET A O 1
ATOM 1482 N N . ARG A 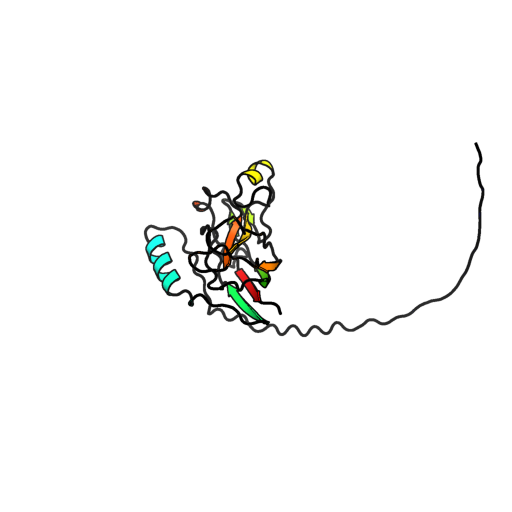1 193 ? -3.910 -3.930 -6.956 1.00 97.19 193 ARG A N 1
ATOM 1483 C CA . ARG A 1 193 ? -5.237 -3.552 -6.451 1.00 97.19 193 ARG A CA 1
ATOM 1484 C C . ARG A 1 193 ? -5.317 -3.821 -4.962 1.00 97.19 193 ARG A C 1
ATOM 1486 O O . ARG A 1 193 ? -4.730 -4.794 -4.489 1.00 97.19 193 ARG A O 1
ATOM 1493 N N . VAL A 1 194 ? -6.052 -2.988 -4.235 1.00 98.12 194 VAL A N 1
ATOM 1494 C CA . VAL A 1 194 ? -6.144 -3.084 -2.773 1.00 98.12 194 VAL A CA 1
ATOM 1495 C C . VAL A 1 194 ? -7.597 -3.051 -2.329 1.00 98.12 194 VAL A C 1
ATOM 1497 O O . VAL A 1 194 ? -8.386 -2.275 -2.850 1.00 98.12 194 VAL A O 1
ATOM 1500 N N . THR A 1 195 ? -7.947 -3.876 -1.351 1.00 98.19 195 THR A N 1
ATOM 1501 C CA . THR A 1 195 ? -9.232 -3.828 -0.650 1.00 98.19 195 THR A CA 1
ATOM 1502 C C . THR A 1 195 ? -8.973 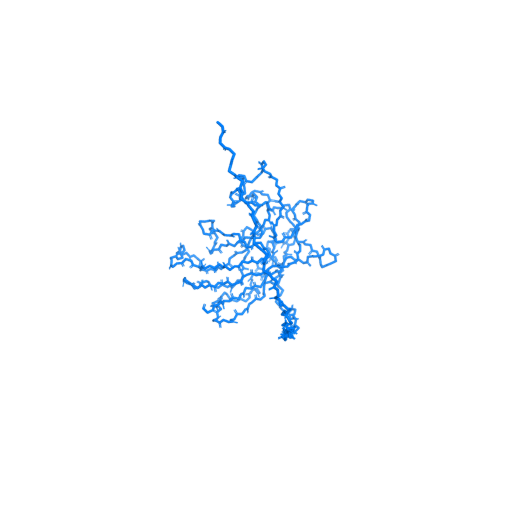-3.379 0.781 1.00 98.19 195 THR A C 1
ATOM 1504 O O . THR A 1 195 ? -8.051 -3.876 1.424 1.00 98.19 195 THR A O 1
ATOM 1507 N N . ILE A 1 196 ? -9.767 -2.434 1.276 1.00 98.44 196 ILE A N 1
ATOM 1508 C CA . ILE A 1 196 ? -9.690 -1.927 2.650 1.00 98.44 196 ILE A CA 1
ATOM 1509 C C . ILE A 1 196 ? -11.043 -2.161 3.307 1.00 98.44 196 ILE A C 1
ATOM 1511 O O . ILE A 1 196 ? -12.042 -1.659 2.808 1.00 98.44 196 ILE A O 1
ATOM 1515 N N . LEU A 1 197 ? -11.072 -2.880 4.422 1.00 98.25 197 LEU A N 1
ATOM 1516 C CA . LEU A 1 197 ? -12.250 -3.144 5.249 1.00 98.25 197 LEU A CA 1
ATOM 1517 C C . LEU A 1 197 ? -12.039 -2.519 6.628 1.00 98.25 197 LEU A C 1
ATOM 1519 O O . LEU A 1 197 ? -11.011 -2.765 7.254 1.00 98.25 197 LEU A O 1
ATOM 1523 N N . ARG A 1 198 ? -13.008 -1.760 7.147 1.00 98.31 198 ARG A N 1
ATOM 1524 C CA . ARG A 1 198 ? -12.999 -1.355 8.563 1.00 98.31 198 ARG A CA 1
ATOM 1525 C C . ARG A 1 198 ? -13.626 -2.459 9.415 1.00 98.31 198 ARG A C 1
ATOM 1527 O O . ARG A 1 198 ? -14.789 -2.808 9.221 1.00 98.31 198 ARG A O 1
ATOM 1534 N N . LYS A 1 199 ? -12.869 -2.997 10.370 1.00 97.69 199 LYS A N 1
ATOM 1535 C CA . LYS A 1 199 ? -13.351 -4.001 11.332 1.00 97.69 199 LYS A CA 1
ATOM 1536 C C . LYS A 1 199 ? -14.131 -3.336 12.474 1.00 97.69 199 LYS A C 1
ATOM 1538 O O . LYS A 1 199 ? -14.047 -2.118 12.657 1.00 97.69 199 LYS A O 1
ATOM 1543 N N . ALA A 1 200 ? -14.899 -4.152 13.195 1.00 89.94 200 ALA A N 1
ATOM 1544 C CA . ALA A 1 200 ? -15.574 -3.762 14.433 1.00 89.94 200 ALA A CA 1
ATOM 1545 C C . ALA A 1 200 ? -14.580 -3.484 15.567 1.00 89.94 200 ALA A C 1
ATOM 1547 O O . ALA A 1 200 ? -13.482 -4.093 15.550 1.00 89.94 200 ALA A O 1
#

Nearest PDB structures (foldseek):
  2vxj-assembly4_D  TM=8.044E-01  e=1.221E-06  Pseudomonas aeruginosa PAO1
  2vxj-assembly10_J  TM=8.074E-01  e=1.379E-06  Pseudomonas aeruginosa PAO1
  4yw7-assembly8_H  TM=8.426E-01  e=4.119E-06  Pseudomonas aeruginosa
  2vxj-assembly2_B  TM=8.202E-01  e=3.432E-06  Pseudomonas aeruginosa PAO1
  4cpb-assembly2_A  TM=7.888E-01  e=1.869E-06  Pseudomonas aeruginosa PAO1

Solvent-accessible surface area (backbone atoms only — not comparable to full-atom values): 11728 Å² total; per-residue (Å²): 137,87,84,87,88,86,84,85,87,89,82,87,90,84,89,83,88,77,80,88,76,82,83,83,82,74,80,80,78,69,80,82,74,80,83,56,71,46,80,63,74,71,87,55,100,57,30,68,62,52,49,54,54,51,56,71,66,50,68,76,67,39,67,67,52,72,75,34,68,46,74,44,41,37,60,38,46,51,36,84,57,31,79,65,39,35,34,61,57,63,57,41,36,33,40,38,38,41,47,43,18,33,29,55,70,89,46,77,35,41,29,59,26,48,87,57,77,96,55,16,72,60,20,69,54,57,77,40,46,42,40,16,28,25,36,18,62,28,95,45,67,92,64,49,44,81,34,32,46,58,35,78,47,68,42,54,77,72,67,93,78,70,86,58,55,26,40,20,36,24,48,26,40,40,90,87,52,36,86,54,30,36,69,32,55,61,97,71,48,17,40,29,28,37,40,43,31,27,46,124

Sequence (200 aa):
MIIINVAPSIAMAAPLSAMAAPLSDSGQDKPFDPGQVGVCIQSGPDAGKLLEAARKQLPSARELGVGEWRVIGEVCPREKFFPTSVLVSPGATYEISAVGLWKDQWIRTGPEGWWFLPFQPFNRIPWRRMFVLSGSVGPSLDHAFVIGRQTTWRAPMLLPGGMRNELQLFPNDWGSKYNNNRSLPASQGGPMRVTILRKA

pLDDT: mean 82.4, std 20.5, range [38.34, 98.75]

Mean predicted aligned error: 10.8 Å

Radius of gyration: 23.31 Å; Cα contacts (8 Å, |Δi|>4): 388; chains: 1; bounding box: 50×69×59 Å

Secondary structure (DSSP, 8-state):
-PPPP--------------PPP-------PPP-TT--------STTHHHHHHHHHHHSPPPEEPPTT-EEEE----TT-SSEEEEEEPPTT-EEEEEEES-EEETTEEE-TT-B--GGGGGGBSSTTSPBT-EEEEESS-STT-EE-TTEEEEEPPSS---SS--EEEEEE--BTTTGGG-EE--GGGT---EEEEEE--